Protein AF-A0A6C0DGS9-F1 (afdb_monomer)

Mean predicted aligned error: 14.31 Å

Nearest PDB structures (foldseek):
  4ow2-assembly1_A  TM=9.549E-01  e=4.678E-05  Yersinia enterocolitica subsp. enterocolitica WA-314
  7ya8-assembly1_A  TM=9.683E-01  e=7.190E-05  Shigella flexneri 5a str. M90T
  8gtk-assembly1_B  TM=9.398E-01  e=1.370E-04  Shigella flexneri
  4nkg-assembly2_C  TM=8.138E-01  e=3.389E-05  Salmonella enterica subsp. enterica serovar Typhimurium str. 14028S
  4nkh-assembly2_B  TM=8.147E-01  e=5.799E-05  Salmonella enterica subsp. enterica serovar Typhimurium str. 14028S

Solvent-accessible surface area (backbone atoms only — not comparable to full-atom values): 11314 Å² total; per-residue (Å²): 110,81,45,41,36,70,59,46,52,62,53,55,77,74,53,63,47,79,38,40,67,49,80,56,51,48,30,54,28,49,52,65,63,73,56,47,28,77,55,25,56,52,24,26,34,42,33,49,20,41,27,50,23,47,53,65,47,65,62,25,68,48,24,29,36,42,33,42,22,47,12,59,52,18,45,54,66,54,77,64,36,67,52,25,30,34,40,34,40,30,34,17,47,24,48,46,66,55,74,60,31,67,52,25,32,37,38,34,47,21,46,22,46,23,46,48,68,55,75,78,39,92,47,47,40,35,52,34,57,46,66,43,55,48,43,96,86,47,58,80,50,72,63,55,58,55,48,49,50,53,50,49,53,49,45,66,65,43,52,76,60,46,61,56,61,80,76,42,74,92,79,72,74,54,70,70,60,54,50,52,51,52,49,54,54,50,51,53,54,52,49,54,56,50,52,56,56,52,55,64,56,59,64,76,76,65,80,85,87,71,82,50,81,104

InterPro domains:
  IPR025875 Leucine rich repeat 4 [PF12799] (18-60)
  IPR032675 Leucine-rich repeat domain superfamily [G3DSA:3.80.10.10] (1-160)
  IPR051071 Leucine-rich repeat-containing bacterial E3 ubiquitin ligases [PTHR47114] (3-135)

Foldseek 3Di:
DADEQVNVVVVLVPDQLCDAEDAPEQYAYAAHDLCPQVSNLNHAYYAQDNYQYLAYHDDRLNHAEDAHDPNCNHAEYDDDRLNHQYDHHHNNQYQAYDADRLNHAEDEQDLYAHQAHHDDHPNHFWYHHHNYNHDPVHPPDVCNVVVVVVCVVCCVVVVVVVVCVLPDVPPPDDPVVSVVVVVVVVVVVVVVVVVVVVVVVVVVPDDDDDTDGD

pLDDT: mean 73.29, std 24.77, range [30.62, 98.5]

Structure (mmCIF, N/CA/C/O backbone):
data_AF-A0A6C0DGS9-F1
#
_entry.id   AF-A0A6C0DGS9-F1
#
loop_
_atom_site.group_PDB
_atom_site.id
_atom_site.type_symbol
_atom_site.label_atom_id
_atom_site.label_alt_id
_atom_site.label_comp_id
_atom_site.label_asym_id
_atom_site.label_entity_id
_atom_site.label_seq_id
_atom_site.pdbx_PDB_ins_code
_atom_site.Cartn_x
_atom_site.Cartn_y
_atom_site.Cartn_z
_atom_site.occupancy
_atom_site.B_iso_or_equiv
_atom_site.auth_seq_id
_atom_site.auth_comp_id
_atom_site.auth_asym_id
_atom_site.auth_atom_id
_atom_site.pdbx_PDB_model_num
ATOM 1 N N . MET A 1 1 ? -12.815 -12.011 -12.136 1.00 59.91 1 MET A N 1
ATOM 2 C CA . MET A 1 1 ? -13.409 -11.545 -13.414 1.00 59.91 1 MET A CA 1
ATOM 3 C C . MET A 1 1 ? -12.253 -11.077 -14.287 1.00 59.91 1 MET A C 1
ATOM 5 O O . MET A 1 1 ? -11.123 -11.365 -13.929 1.00 59.91 1 MET A O 1
ATOM 9 N N . ASN A 1 2 ? -12.480 -10.469 -15.447 1.00 86.44 2 ASN A N 1
ATOM 10 C CA . ASN A 1 2 ? -11.386 -9.991 -16.293 1.00 86.44 2 ASN A CA 1
ATOM 11 C C . ASN A 1 2 ? -11.588 -8.514 -16.653 1.00 86.44 2 ASN A C 1
ATOM 13 O O . ASN A 1 2 ? -11.540 -8.148 -17.824 1.00 86.44 2 ASN A O 1
ATOM 17 N N . LEU A 1 3 ? -11.880 -7.711 -15.628 1.00 92.12 3 LEU A N 1
ATOM 18 C CA . LEU A 1 3 ? -12.253 -6.307 -15.762 1.00 92.12 3 LEU A CA 1
ATOM 19 C C . LEU A 1 3 ? -11.071 -5.460 -16.240 1.00 92.12 3 LEU A C 1
ATOM 21 O O . LEU A 1 3 ? -9.935 -5.627 -15.787 1.00 92.12 3 LEU A O 1
ATOM 25 N N . THR A 1 4 ? -11.357 -4.541 -17.149 1.00 96.88 4 THR A N 1
ATOM 26 C CA . THR A 1 4 ? -10.489 -3.432 -17.549 1.00 96.88 4 THR A CA 1
ATOM 27 C C . THR A 1 4 ? -10.765 -2.195 -16.690 1.00 96.88 4 THR A C 1
ATOM 29 O O . THR A 1 4 ? -11.760 -2.135 -15.967 1.00 96.88 4 THR A O 1
ATOM 32 N N . SER A 1 5 ? -9.889 -1.189 -16.757 1.00 96.75 5 SER A N 1
ATOM 33 C CA . SER A 1 5 ? -10.068 0.069 -16.017 1.00 96.75 5 SER A CA 1
ATOM 34 C C . SER A 1 5 ? -11.330 0.836 -16.440 1.00 96.75 5 SER A C 1
ATOM 36 O O . SER A 1 5 ? -12.024 1.369 -15.582 1.00 96.75 5 SER A O 1
ATOM 38 N N . ASP A 1 6 ? -11.666 0.858 -17.735 1.00 96.62 6 ASP A N 1
ATOM 39 C CA . ASP A 1 6 ? -12.862 1.555 -18.242 1.00 96.62 6 ASP A CA 1
ATOM 40 C C . ASP A 1 6 ? -14.162 0.896 -17.764 1.00 96.62 6 ASP A C 1
ATOM 42 O O . ASP A 1 6 ? -15.117 1.570 -17.365 1.00 96.62 6 ASP A O 1
ATOM 46 N N . GLU A 1 7 ? -14.182 -0.439 -17.747 1.00 96.62 7 GLU A N 1
ATOM 47 C CA . GLU A 1 7 ? -15.290 -1.211 -17.182 1.00 96.62 7 GLU A CA 1
ATOM 48 C C . GLU A 1 7 ? -15.405 -0.971 -15.674 1.00 96.62 7 GLU A C 1
ATOM 50 O O . GLU A 1 7 ? -16.513 -0.784 -15.176 1.00 96.62 7 GLU A O 1
ATOM 55 N N . LEU A 1 8 ? -14.277 -0.912 -14.950 1.00 94.94 8 LEU A N 1
ATOM 56 C CA . LEU A 1 8 ? -14.276 -0.561 -13.532 1.00 94.94 8 LEU A CA 1
ATOM 57 C C . LEU A 1 8 ? -14.869 0.834 -13.306 1.00 94.94 8 LEU A C 1
ATOM 59 O O . LEU A 1 8 ? -15.774 0.953 -12.491 1.00 94.94 8 LEU A O 1
ATOM 63 N N . CYS A 1 9 ? -14.409 1.868 -14.017 1.00 95.12 9 CYS A N 1
ATOM 64 C CA . CYS A 1 9 ? -14.953 3.224 -13.879 1.00 95.12 9 CYS A CA 1
ATOM 65 C C . CYS A 1 9 ? -16.469 3.240 -14.086 1.00 95.12 9 CYS A C 1
ATOM 67 O O . CYS A 1 9 ? -17.196 3.772 -13.253 1.00 95.12 9 CYS A O 1
ATOM 69 N N . THR A 1 10 ? -16.939 2.559 -15.135 1.00 95.56 10 THR A N 1
ATOM 70 C CA . THR A 1 10 ? -18.373 2.434 -15.415 1.00 95.56 10 THR A CA 1
ATOM 71 C C . THR A 1 10 ? -19.116 1.781 -14.253 1.00 95.56 10 THR A C 1
ATOM 73 O O . THR A 1 10 ? -20.202 2.223 -13.911 1.00 95.56 10 THR A O 1
ATOM 76 N N . ILE A 1 11 ? -18.555 0.742 -13.627 1.00 94.19 11 ILE A N 1
ATOM 77 C CA . ILE A 1 11 ? -19.163 0.080 -12.462 1.00 94.19 11 ILE A CA 1
ATOM 78 C C . ILE A 1 11 ? -19.176 1.010 -11.241 1.00 94.19 11 ILE A C 1
ATOM 80 O O . ILE A 1 11 ? -20.183 1.069 -10.535 1.00 94.19 11 ILE A O 1
ATOM 84 N N . LEU A 1 12 ? -18.078 1.727 -10.989 1.00 93.12 12 LEU A N 1
ATOM 85 C CA . LEU A 1 12 ? -17.935 2.612 -9.833 1.00 93.12 12 LEU A CA 1
ATOM 86 C C . LEU A 1 12 ? -18.945 3.768 -9.853 1.00 93.12 12 LEU A C 1
ATOM 88 O O . LEU A 1 12 ? -19.398 4.162 -8.783 1.00 93.12 12 LEU A O 1
ATOM 92 N N . ASP A 1 13 ? -19.361 4.244 -11.029 1.00 94.94 13 ASP A N 1
ATOM 93 C CA . ASP A 1 13 ? -20.384 5.294 -11.170 1.00 94.94 13 ASP A CA 1
ATOM 94 C C . ASP A 1 13 ? -21.769 4.888 -10.623 1.00 94.94 13 ASP A C 1
ATOM 96 O O . ASP A 1 13 ? -22.600 5.749 -10.335 1.00 94.94 13 ASP A O 1
ATOM 100 N N . TYR A 1 14 ? -22.025 3.585 -10.454 1.00 95.06 14 TYR A N 1
ATOM 101 C CA . TYR A 1 14 ? -23.276 3.058 -9.892 1.00 95.06 14 TYR A CA 1
ATOM 102 C C . TYR A 1 14 ? -23.129 2.543 -8.454 1.00 95.06 14 TYR A C 1
ATOM 104 O O . TYR A 1 14 ? -24.108 2.067 -7.874 1.00 95.06 14 TYR A O 1
ATOM 112 N N . MET A 1 15 ? -21.928 2.608 -7.873 1.00 92.88 15 MET A N 1
ATOM 113 C CA . MET A 1 15 ? -21.694 2.193 -6.490 1.00 92.88 15 MET A CA 1
ATOM 114 C C . MET A 1 15 ? -22.075 3.319 -5.520 1.00 92.88 15 MET A C 1
ATOM 116 O O . MET A 1 15 ? -21.853 4.492 -5.820 1.00 92.88 15 MET A O 1
ATOM 120 N N . PRO A 1 16 ? -22.634 2.997 -4.341 1.00 95.44 16 PRO A N 1
ATOM 121 C CA . PRO A 1 16 ? -22.940 4.010 -3.340 1.00 95.44 16 PRO A CA 1
ATOM 122 C C . PRO A 1 16 ? -21.654 4.616 -2.764 1.00 95.44 16 PRO A C 1
ATOM 124 O O . PRO A 1 16 ? -20.662 3.915 -2.562 1.00 95.44 16 PRO A O 1
ATOM 127 N N . ASP A 1 17 ? -21.693 5.899 -2.408 1.00 94.12 17 ASP A N 1
ATOM 128 C CA . ASP A 1 17 ? -20.588 6.590 -1.724 1.00 94.12 17 ASP A CA 1
ATOM 129 C C . ASP A 1 17 ? -20.291 6.009 -0.325 1.00 94.12 17 ASP A C 1
ATOM 131 O O . ASP A 1 17 ? -19.188 6.162 0.203 1.00 94.12 17 ASP A O 1
ATOM 135 N N . THR A 1 18 ? -21.246 5.268 0.247 1.00 95.12 18 THR A N 1
ATOM 136 C CA . THR A 1 18 ? -21.118 4.505 1.497 1.00 95.12 18 THR A CA 1
ATOM 137 C C . THR A 1 18 ? -20.337 3.194 1.353 1.00 95.12 18 THR A C 1
ATOM 139 O O . THR A 1 18 ? -20.345 2.388 2.285 1.00 95.12 18 THR A O 1
ATOM 142 N N . LEU A 1 19 ? -19.726 2.913 0.197 1.00 91.62 19 LEU A N 1
ATOM 143 C CA . LEU A 1 19 ? -18.945 1.695 -0.022 1.00 91.62 19 LEU A CA 1
ATOM 144 C C . LEU A 1 19 ? -17.780 1.605 0.980 1.00 91.62 19 LEU A C 1
ATOM 146 O O . LEU A 1 19 ? -16.951 2.508 1.070 1.00 91.62 19 LEU A O 1
ATOM 150 N N . VAL A 1 20 ? -17.716 0.492 1.714 1.00 91.81 20 VAL A N 1
ATOM 151 C CA . VAL A 1 20 ? -16.691 0.239 2.745 1.00 91.81 20 VAL A CA 1
ATOM 152 C C . VAL A 1 20 ? -15.568 -0.657 2.226 1.00 91.81 20 VAL A C 1
ATOM 154 O O . VAL A 1 20 ? -14.419 -0.514 2.640 1.00 91.81 20 VAL A O 1
ATOM 157 N N . GLU A 1 21 ? -15.873 -1.550 1.290 1.00 95.44 21 GLU A N 1
ATOM 158 C CA . GLU A 1 21 ? -14.915 -2.489 0.716 1.00 95.44 21 GLU A CA 1
ATOM 159 C C . GLU A 1 21 ? -15.010 -2.485 -0.808 1.00 95.44 21 GLU A C 1
ATOM 161 O O . GLU A 1 21 ? -16.093 -2.625 -1.377 1.00 95.44 21 GLU A O 1
ATOM 166 N N . LEU A 1 22 ? -13.857 -2.355 -1.462 1.00 92.19 22 LEU A N 1
ATOM 167 C CA . LEU A 1 22 ? -13.704 -2.489 -2.902 1.00 92.19 22 LEU A CA 1
ATOM 168 C C . LEU A 1 22 ? -12.686 -3.592 -3.179 1.00 92.19 22 LEU A C 1
ATOM 170 O O . LEU A 1 22 ? -11.483 -3.406 -2.991 1.00 92.19 22 LEU A O 1
ATOM 174 N N . ASN A 1 23 ? -13.182 -4.734 -3.651 1.00 93.00 23 ASN A N 1
ATOM 175 C CA . ASN A 1 23 ? -12.357 -5.854 -4.079 1.00 93.00 23 ASN A CA 1
ATOM 176 C C . ASN A 1 23 ? -12.391 -5.985 -5.604 1.00 93.00 23 ASN A C 1
ATOM 178 O O . ASN A 1 23 ? -13.412 -6.313 -6.210 1.00 93.00 23 ASN A O 1
ATOM 182 N N . ILE A 1 24 ? -11.244 -5.726 -6.212 1.00 93.44 24 ILE A N 1
ATOM 183 C CA . ILE A 1 24 ? -10.987 -5.781 -7.652 1.00 93.44 24 ILE A CA 1
ATOM 184 C C . ILE A 1 24 ? -9.755 -6.650 -7.944 1.00 93.44 24 ILE A C 1
ATOM 186 O O . ILE A 1 24 ? -9.105 -6.501 -8.985 1.00 93.44 24 ILE A O 1
ATOM 190 N N . PHE A 1 25 ? -9.454 -7.578 -7.035 1.00 90.62 25 PHE A N 1
ATOM 191 C CA . PHE A 1 25 ? -8.366 -8.540 -7.134 1.00 90.62 25 PHE A CA 1
ATOM 192 C C . PHE A 1 25 ? -8.412 -9.344 -8.442 1.00 90.62 25 PHE A C 1
ATOM 194 O O . PHE A 1 25 ? -9.483 -9.760 -8.899 1.00 90.62 25 PHE A O 1
ATOM 201 N N . ASN A 1 26 ? -7.231 -9.603 -9.010 1.00 90.62 26 ASN A N 1
ATOM 202 C CA . ASN A 1 26 ? -7.028 -10.491 -10.155 1.00 90.62 26 ASN A CA 1
ATOM 203 C C . ASN A 1 26 ? -7.879 -10.104 -11.378 1.00 90.62 26 ASN A C 1
ATOM 205 O O . ASN A 1 26 ? -8.731 -10.864 -11.851 1.00 90.62 26 ASN A O 1
ATOM 209 N N . ASN A 1 27 ? -7.655 -8.885 -11.872 1.00 93.25 27 ASN A N 1
ATOM 210 C CA . ASN A 1 27 ? -8.253 -8.351 -13.095 1.00 93.25 27 ASN A CA 1
ATOM 211 C C . ASN A 1 27 ? -7.150 -7.809 -14.035 1.00 93.25 27 ASN A C 1
ATOM 213 O O . ASN A 1 27 ? -5.981 -8.187 -13.951 1.00 93.25 27 ASN A O 1
ATOM 217 N N . ARG A 1 28 ? -7.507 -6.964 -15.010 1.00 95.81 28 ARG A N 1
ATOM 218 C CA . ARG A 1 28 ? -6.570 -6.333 -15.960 1.00 95.81 28 ARG A CA 1
ATOM 219 C C . ARG A 1 28 ? -6.530 -4.817 -15.795 1.00 95.81 28 ARG A C 1
ATOM 221 O O . ARG A 1 28 ? -6.308 -4.102 -16.772 1.00 95.81 28 ARG A O 1
ATOM 228 N N . ILE A 1 29 ? -6.765 -4.334 -14.582 1.00 97.56 29 ILE A N 1
ATOM 229 C CA . ILE A 1 29 ? -6.879 -2.907 -14.297 1.00 97.56 29 ILE A CA 1
ATOM 230 C C . ILE A 1 29 ? -5.491 -2.276 -14.389 1.00 97.56 29 ILE A C 1
ATOM 232 O O . ILE A 1 29 ? -4.528 -2.768 -13.806 1.00 97.56 29 ILE A O 1
ATOM 236 N N . THR A 1 30 ? -5.392 -1.205 -15.163 1.00 97.88 30 THR A N 1
ATOM 237 C CA . THR A 1 30 ? -4.162 -0.436 -15.394 1.00 97.88 30 THR A CA 1
ATOM 238 C C . THR A 1 30 ? -4.135 0.877 -14.619 1.00 97.88 30 THR A C 1
ATOM 240 O O . THR A 1 30 ? -3.054 1.395 -14.359 1.00 97.88 30 THR A O 1
ATOM 243 N N . TYR A 1 31 ? -5.297 1.389 -14.201 1.00 98.44 31 TYR A N 1
ATOM 244 C CA . TYR A 1 31 ? -5.420 2.543 -13.312 1.00 98.44 31 TYR A CA 1
ATOM 245 C C . TYR A 1 31 ? -6.692 2.453 -12.465 1.00 98.44 31 TYR A C 1
ATOM 247 O O . TYR A 1 31 ? -7.697 1.881 -12.886 1.00 98.44 31 TYR A O 1
ATOM 255 N N . LEU A 1 32 ? -6.654 3.068 -11.285 1.00 98.06 32 LEU A N 1
ATOM 256 C CA . LEU A 1 32 ? -7.847 3.426 -10.518 1.00 98.06 32 LEU A CA 1
ATOM 257 C C . LEU A 1 32 ? -8.176 4.901 -10.787 1.00 98.06 32 LEU A C 1
ATOM 259 O O . LEU A 1 32 ? -7.256 5.681 -11.047 1.00 98.06 32 LEU A O 1
ATOM 263 N N . PRO A 1 33 ? -9.451 5.318 -10.731 1.00 96.94 33 PRO A N 1
ATOM 264 C CA . PRO A 1 33 ? -9.801 6.719 -10.933 1.00 96.94 33 PRO A CA 1
ATOM 265 C C . PRO A 1 33 ? -9.122 7.607 -9.881 1.00 96.94 33 PRO A C 1
ATOM 267 O O . PRO A 1 33 ? -9.159 7.314 -8.688 1.00 96.94 33 PRO A O 1
ATOM 270 N N . LEU A 1 34 ? -8.542 8.737 -10.300 1.00 96.06 34 LEU A N 1
ATOM 271 C CA . LEU A 1 34 ? -7.902 9.688 -9.375 1.00 96.06 34 LEU A CA 1
ATOM 272 C C . LEU A 1 34 ? -8.888 10.265 -8.343 1.00 96.06 34 LEU A C 1
ATOM 274 O O . LEU A 1 34 ? -8.487 10.674 -7.256 1.00 96.06 34 LEU A O 1
ATOM 278 N N . SER A 1 35 ? -10.182 10.255 -8.667 1.00 95.94 35 SER A N 1
ATOM 279 C CA . SER A 1 35 ? -11.290 10.655 -7.798 1.00 95.94 35 SER A CA 1
ATOM 280 C C . SER A 1 35 ? -11.723 9.581 -6.792 1.00 95.94 35 SER A C 1
ATOM 282 O O . SER A 1 35 ? -12.676 9.826 -6.054 1.00 95.94 35 SER A O 1
ATOM 284 N N . LEU A 1 36 ? -11.056 8.419 -6.712 1.00 95.75 36 LEU A N 1
ATOM 285 C CA . LEU A 1 36 ? -11.450 7.312 -5.826 1.00 95.75 36 LEU A CA 1
ATOM 286 C C . LEU A 1 36 ? -11.654 7.770 -4.371 1.00 95.75 36 LEU A C 1
ATOM 288 O O . LEU A 1 36 ? -12.671 7.447 -3.763 1.00 95.75 36 LEU A O 1
ATOM 292 N N . CYS A 1 37 ? -10.733 8.588 -3.843 1.00 94.56 37 CYS A N 1
ATOM 293 C CA . CYS A 1 37 ? -10.813 9.128 -2.480 1.00 94.56 37 CYS A CA 1
ATOM 294 C C . CYS A 1 37 ? -12.056 9.996 -2.23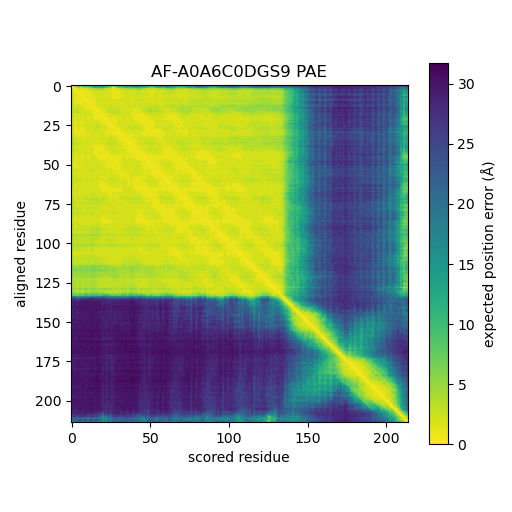7 1.00 94.56 37 CYS A C 1
ATOM 296 O O . CYS A 1 37 ? -12.590 9.995 -1.130 1.00 94.56 37 CYS A O 1
ATOM 298 N N . SER A 1 38 ? -12.504 10.761 -3.236 1.00 96.12 38 SER A N 1
ATOM 299 C CA . SER A 1 38 ? -13.707 11.593 -3.116 1.00 96.12 38 SER A CA 1
ATOM 300 C C . SER A 1 38 ? -14.993 10.829 -3.425 1.00 96.12 38 SER A C 1
ATOM 302 O O . SER A 1 38 ? -16.036 11.192 -2.898 1.00 96.12 38 SER A O 1
ATOM 304 N N . MET A 1 39 ? -14.925 9.790 -4.266 1.00 96.25 39 MET A N 1
ATOM 305 C CA . MET A 1 39 ? -16.071 8.939 -4.609 1.00 96.25 39 MET A CA 1
ATOM 306 C C . MET A 1 39 ? -16.477 8.028 -3.449 1.00 96.25 39 MET A C 1
ATOM 308 O O . MET A 1 39 ? -17.664 7.847 -3.207 1.00 96.25 39 MET A O 1
ATOM 312 N N . PHE A 1 40 ? -15.500 7.488 -2.714 1.00 97.06 40 PHE A N 1
ATOM 313 C CA . PHE A 1 40 ? -15.736 6.555 -1.609 1.00 97.06 40 PHE A CA 1
ATOM 314 C C . PHE A 1 40 ? -15.014 7.029 -0.337 1.00 97.06 40 PHE A C 1
ATOM 316 O O . PHE A 1 40 ? -14.013 6.436 0.077 1.00 97.06 40 PHE A O 1
ATOM 323 N N . PRO A 1 41 ? -15.492 8.112 0.309 1.00 95.75 41 PRO A N 1
ATOM 324 C CA . PRO A 1 41 ? -14.843 8.683 1.492 1.00 95.75 41 PRO A CA 1
ATOM 325 C C . PRO A 1 41 ? -14.880 7.756 2.721 1.00 95.75 41 PRO A C 1
ATOM 327 O O . PRO A 1 41 ? -14.132 7.972 3.678 1.00 95.75 41 PRO A O 1
ATOM 330 N N . PHE A 1 42 ? -15.724 6.720 2.705 1.00 95.44 42 PHE A N 1
ATOM 331 C CA . PHE A 1 42 ? -15.881 5.736 3.784 1.00 95.44 42 PHE A CA 1
ATOM 332 C C . PHE A 1 42 ? -15.188 4.393 3.511 1.00 95.44 42 PHE A C 1
ATOM 334 O O . PHE A 1 42 ? -15.360 3.459 4.296 1.00 95.44 42 PHE A O 1
ATOM 341 N N . LEU A 1 43 ? -14.414 4.288 2.427 1.00 95.12 43 LEU A N 1
ATOM 342 C CA . LEU A 1 43 ? -13.737 3.052 2.050 1.00 95.12 43 LEU A CA 1
ATOM 343 C C . LEU A 1 43 ? -12.658 2.679 3.078 1.00 95.12 43 LEU A C 1
ATOM 345 O O . LEU A 1 43 ? -11.713 3.429 3.308 1.00 95.12 43 LEU A O 1
ATOM 349 N N . GLN A 1 44 ? -12.785 1.488 3.656 1.00 96.25 44 GLN A N 1
ATOM 350 C CA . GLN A 1 44 ? -11.874 0.938 4.662 1.00 96.25 44 GLN A CA 1
ATOM 351 C C . GLN A 1 44 ? -10.991 -0.176 4.104 1.00 96.25 44 GLN A C 1
ATOM 353 O O . GLN A 1 44 ? -9.877 -0.366 4.585 1.00 96.25 44 GLN A O 1
ATOM 358 N N . ILE A 1 45 ? -11.457 -0.908 3.092 1.00 97.31 45 ILE A N 1
ATOM 359 C CA . ILE A 1 45 ? -10.726 -2.033 2.509 1.00 97.31 45 ILE A CA 1
ATOM 360 C C . ILE A 1 45 ? -10.622 -1.830 1.002 1.00 97.31 45 ILE A C 1
ATOM 362 O O . ILE A 1 45 ? -11.633 -1.733 0.305 1.00 97.31 45 ILE A O 1
ATOM 366 N N . LEU A 1 46 ? -9.391 -1.798 0.499 1.00 97.12 46 LEU A N 1
ATOM 367 C CA . LEU A 1 46 ? -9.097 -1.782 -0.928 1.00 97.12 46 LEU A CA 1
ATOM 368 C C . LEU A 1 46 ? -8.200 -2.969 -1.267 1.00 97.12 46 LEU A C 1
ATOM 370 O O . LEU A 1 46 ? -7.021 -2.984 -0.911 1.00 97.12 46 LEU A O 1
ATOM 374 N N . ASP A 1 47 ? -8.758 -3.940 -1.988 1.00 95.56 47 ASP A N 1
ATOM 375 C CA . ASP A 1 47 ? -7.991 -5.026 -2.590 1.00 95.56 47 ASP A CA 1
ATOM 376 C C . ASP A 1 47 ? -7.916 -4.831 -4.102 1.00 95.56 47 ASP A C 1
ATOM 378 O O . ASP A 1 47 ? -8.880 -5.041 -4.839 1.00 95.56 47 ASP A O 1
ATOM 382 N N . CYS A 1 48 ? -6.746 -4.396 -4.554 1.00 96.44 48 CYS A N 1
ATOM 383 C CA . CYS A 1 48 ? -6.402 -4.197 -5.952 1.00 96.44 48 CYS A CA 1
ATOM 384 C C . CYS A 1 48 ? -5.233 -5.077 -6.406 1.00 96.44 48 CYS A C 1
ATOM 386 O O . CYS A 1 48 ? -4.619 -4.807 -7.444 1.00 96.44 48 CYS A O 1
ATOM 388 N N . GLY A 1 49 ? -4.945 -6.149 -5.660 1.00 90.44 49 GLY A N 1
ATOM 389 C CA . GLY A 1 49 ? -3.869 -7.081 -5.966 1.00 90.44 49 GLY A CA 1
ATOM 390 C C . GLY A 1 49 ? -4.040 -7.794 -7.313 1.00 90.44 49 GLY A C 1
ATOM 391 O O . GLY A 1 49 ? -5.137 -7.884 -7.866 1.00 90.44 49 GLY A O 1
ATOM 392 N N . GLN A 1 50 ? -2.936 -8.307 -7.855 1.00 91.81 50 GLN A N 1
ATOM 393 C CA . GLN A 1 50 ? -2.861 -9.025 -9.133 1.00 91.81 50 GLN A CA 1
ATOM 394 C C . GLN A 1 50 ? -3.531 -8.279 -10.297 1.00 91.81 50 GLN A C 1
ATOM 396 O O . GLN A 1 50 ? -4.343 -8.829 -11.038 1.00 91.81 50 GLN A O 1
ATOM 401 N N . ASN A 1 51 ? -3.182 -7.008 -10.466 1.00 94.19 51 ASN A N 1
ATOM 402 C CA . ASN A 1 51 ? -3.593 -6.199 -11.608 1.00 94.19 51 ASN A CA 1
ATOM 403 C C . ASN A 1 51 ? -2.361 -5.742 -12.410 1.00 94.19 51 ASN A C 1
ATOM 405 O O . ASN A 1 51 ? -1.284 -6.339 -12.344 1.00 94.19 51 ASN A O 1
ATOM 409 N N . LYS A 1 52 ? -2.529 -4.714 -13.242 1.00 97.38 52 LYS A N 1
ATOM 410 C CA . LYS A 1 52 ? -1.471 -4.096 -14.048 1.00 97.38 52 LYS A CA 1
ATOM 411 C C . LYS A 1 52 ? -1.320 -2.613 -13.711 1.00 97.38 52 LYS A C 1
ATOM 413 O O . LYS A 1 52 ? -0.988 -1.822 -14.593 1.00 97.38 52 LYS A O 1
ATOM 418 N N . LEU A 1 53 ? -1.607 -2.239 -12.464 1.00 98.19 53 LEU A N 1
ATOM 419 C CA . LEU A 1 53 ? -1.509 -0.861 -12.000 1.00 98.19 53 LEU A CA 1
ATOM 420 C C . LEU A 1 53 ? -0.058 -0.386 -12.091 1.00 98.19 53 LEU A C 1
ATOM 422 O O . LEU A 1 53 ? 0.877 -1.124 -11.770 1.00 98.19 53 LEU A O 1
ATOM 426 N N . THR A 1 54 ? 0.118 0.858 -12.526 1.00 97.62 54 THR A N 1
ATOM 427 C CA . THR A 1 54 ? 1.419 1.545 -12.530 1.00 97.62 54 THR A CA 1
ATOM 428 C C . THR A 1 54 ? 1.568 2.528 -11.374 1.00 97.62 54 THR A C 1
ATOM 430 O O . THR A 1 54 ? 2.676 2.929 -11.030 1.00 97.62 54 THR A O 1
ATOM 433 N N . GLU A 1 55 ? 0.452 2.908 -10.761 1.00 97.81 55 GLU A N 1
ATOM 434 C CA . GLU A 1 55 ? 0.376 3.809 -9.618 1.00 97.81 55 GLU A CA 1
ATOM 435 C C . GLU A 1 55 ? -0.941 3.589 -8.863 1.00 97.81 55 GLU A C 1
ATOM 437 O O . GLU A 1 55 ? -1.885 2.994 -9.392 1.00 97.81 55 GLU A O 1
ATOM 442 N N . LEU A 1 56 ? -0.995 4.076 -7.624 1.00 98.25 56 LEU A N 1
ATOM 443 C CA . LEU A 1 56 ? -2.226 4.177 -6.843 1.00 98.25 56 LEU A CA 1
ATOM 444 C C . LEU A 1 56 ? -2.636 5.654 -6.732 1.00 98.25 56 LEU A C 1
ATOM 446 O O . LEU A 1 56 ? -1.758 6.514 -6.613 1.00 98.25 56 LEU A O 1
ATOM 450 N N . PRO A 1 57 ? -3.945 5.962 -6.740 1.00 97.56 57 PRO A N 1
ATOM 451 C CA . PRO A 1 57 ? -4.440 7.311 -6.506 1.00 97.56 57 PRO A CA 1
ATOM 452 C C . PRO A 1 57 ? -4.236 7.707 -5.037 1.00 97.56 57 PRO A C 1
ATOM 454 O O . PRO A 1 57 ? -3.806 6.905 -4.206 1.00 97.56 57 PRO A O 1
ATOM 457 N N . ILE A 1 58 ? -4.603 8.944 -4.692 1.00 97.75 58 ILE A N 1
ATOM 458 C CA . ILE A 1 58 ? -4.706 9.354 -3.286 1.00 97.75 58 ILE A CA 1
ATOM 459 C C . ILE A 1 58 ? -5.666 8.398 -2.568 1.00 97.75 58 ILE A C 1
ATOM 461 O O . ILE A 1 58 ? -6.767 8.127 -3.056 1.00 97.75 58 ILE A O 1
ATOM 465 N N . LEU A 1 59 ? -5.235 7.884 -1.417 1.00 98.06 59 LEU A N 1
ATOM 466 C CA . LEU A 1 59 ? -6.000 6.919 -0.637 1.00 98.06 59 LEU A CA 1
ATOM 467 C C . LEU A 1 59 ? -7.037 7.631 0.252 1.00 98.06 59 LEU A C 1
ATOM 469 O O . LEU A 1 59 ? -6.736 8.689 0.816 1.00 98.06 59 LEU A O 1
ATOM 473 N N . PRO A 1 60 ? -8.242 7.056 0.429 1.00 96.69 60 PRO A N 1
ATOM 474 C CA . PRO A 1 60 ? -9.196 7.512 1.435 1.00 96.69 60 PRO A CA 1
ATOM 475 C C . PRO A 1 60 ? -8.561 7.554 2.830 1.00 96.69 60 PRO A C 1
ATOM 477 O O . PRO A 1 60 ? -7.899 6.610 3.253 1.00 96.69 60 PRO A O 1
ATOM 480 N N . LYS A 1 61 ? -8.805 8.628 3.591 1.00 97.00 61 LYS A N 1
ATOM 481 C CA . LYS A 1 61 ? -8.268 8.784 4.962 1.00 97.00 61 LYS A CA 1
ATOM 482 C C . LYS A 1 61 ? -8.816 7.754 5.961 1.00 97.00 61 LYS A C 1
ATOM 484 O O . LYS A 1 61 ? -8.319 7.652 7.079 1.00 97.00 61 LYS A O 1
ATOM 489 N N . THR A 1 62 ? -9.863 7.036 5.575 1.00 96.38 62 THR A N 1
ATOM 490 C CA . THR A 1 62 ? -10.546 5.988 6.338 1.00 96.38 62 THR A CA 1
ATOM 491 C C . THR A 1 62 ? -10.001 4.588 6.052 1.00 96.38 62 THR A C 1
ATOM 493 O O . THR A 1 62 ? -10.439 3.647 6.705 1.00 96.38 62 THR A O 1
ATOM 496 N N . LEU A 1 63 ? -9.057 4.442 5.112 1.00 96.94 63 LEU A N 1
ATOM 497 C CA . LEU A 1 63 ? -8.561 3.141 4.675 1.00 96.94 63 LEU A CA 1
ATOM 498 C C . LEU A 1 63 ? -7.772 2.432 5.785 1.00 96.94 63 LEU A C 1
ATOM 500 O O . LEU A 1 63 ? -6.779 2.952 6.282 1.00 96.94 63 LEU A O 1
ATOM 504 N N . ILE A 1 64 ? -8.201 1.218 6.120 1.00 96.56 64 ILE A N 1
ATOM 505 C CA . ILE A 1 64 ? -7.622 0.359 7.158 1.00 96.56 64 ILE A CA 1
ATOM 506 C C . ILE A 1 64 ? -6.763 -0.735 6.516 1.00 96.56 64 ILE A C 1
ATOM 508 O O . ILE A 1 64 ? -5.662 -1.006 6.992 1.00 96.56 64 ILE A O 1
ATOM 512 N N . HIS A 1 65 ? -7.232 -1.338 5.418 1.00 95.75 65 HIS A N 1
ATOM 513 C CA . HIS A 1 65 ? -6.521 -2.396 4.699 1.00 95.75 65 HIS A CA 1
ATOM 514 C C . HIS A 1 65 ? -6.258 -1.992 3.250 1.00 95.75 65 HIS A C 1
ATOM 516 O O . HIS A 1 65 ? -7.189 -1.703 2.492 1.00 95.75 65 HIS A O 1
ATOM 522 N N . LEU A 1 66 ? -4.990 -2.055 2.848 1.00 98.31 66 LEU A N 1
ATOM 523 C CA . LEU A 1 66 ? -4.569 -1.887 1.465 1.00 98.31 66 LEU A CA 1
ATOM 524 C C . LEU A 1 66 ? -3.830 -3.137 0.996 1.00 98.31 66 LEU A C 1
ATOM 526 O O . LEU A 1 66 ? -2.738 -3.431 1.478 1.00 98.31 66 LEU A O 1
ATOM 530 N N . ARG A 1 67 ? -4.397 -3.829 0.006 1.00 95.62 67 ARG A N 1
ATOM 531 C CA . ARG A 1 67 ? -3.722 -4.905 -0.725 1.00 95.62 67 ARG A CA 1
ATOM 532 C C . ARG A 1 67 ? -3.519 -4.479 -2.168 1.00 95.62 67 ARG A C 1
ATOM 534 O O . ARG A 1 67 ? -4.476 -4.295 -2.916 1.00 95.62 67 ARG A O 1
ATOM 541 N N . CYS A 1 68 ? -2.269 -4.284 -2.560 1.00 97.44 68 CYS A N 1
ATOM 542 C CA . CYS A 1 68 ? -1.879 -3.884 -3.913 1.00 97.44 68 CYS A CA 1
ATOM 543 C C . CYS A 1 68 ? -0.863 -4.841 -4.545 1.00 97.44 68 CYS A C 1
ATOM 545 O O . CYS A 1 68 ? -0.315 -4.537 -5.602 1.00 97.44 68 CYS A O 1
ATOM 547 N N . PHE A 1 69 ? -0.640 -5.999 -3.925 1.00 90.31 69 PHE A N 1
ATOM 548 C CA . PHE A 1 69 ? 0.374 -6.970 -4.310 1.00 90.31 69 PHE A CA 1
ATOM 549 C C . PHE A 1 69 ? 0.304 -7.428 -5.771 1.00 90.31 69 PHE A C 1
ATOM 551 O O . PHE A 1 69 ? -0.756 -7.461 -6.393 1.00 90.31 69 PHE A O 1
ATOM 558 N N . GLY A 1 70 ? 1.440 -7.816 -6.344 1.00 84.88 70 GLY A N 1
ATOM 559 C CA . GLY A 1 70 ? 1.535 -8.323 -7.713 1.00 84.88 70 GLY A CA 1
ATOM 560 C C . GLY A 1 70 ? 1.301 -7.273 -8.803 1.00 84.88 70 GLY A C 1
ATOM 561 O O . GLY A 1 70 ? 1.245 -7.629 -9.980 1.00 84.88 70 GLY A O 1
ATOM 562 N N . ASN A 1 71 ? 1.190 -5.989 -8.452 1.00 93.31 71 ASN A N 1
ATOM 563 C CA . ASN A 1 71 ? 1.169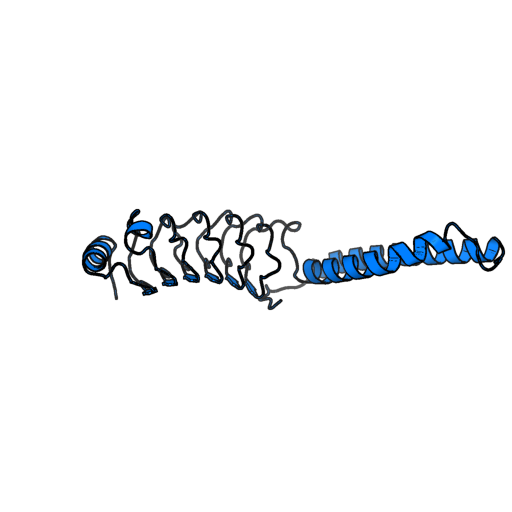 -4.891 -9.415 1.00 93.31 71 ASN A CA 1
ATOM 564 C C . ASN A 1 71 ? 2.599 -4.435 -9.721 1.00 93.31 71 ASN A C 1
ATOM 566 O O . ASN A 1 71 ? 3.074 -3.407 -9.246 1.00 93.31 71 ASN A O 1
ATOM 570 N N . VAL A 1 72 ? 3.290 -5.195 -10.572 1.00 93.75 72 VAL A N 1
ATOM 571 C CA . VAL A 1 72 ? 4.709 -4.975 -10.915 1.00 93.75 72 VAL A CA 1
ATOM 572 C C . VAL A 1 72 ? 5.008 -3.630 -11.596 1.00 93.75 72 VAL A C 1
ATOM 574 O O . VAL A 1 72 ? 6.176 -3.283 -11.774 1.00 93.75 72 VAL A O 1
ATOM 577 N N . GLY A 1 73 ? 3.982 -2.900 -12.041 1.00 95.50 73 GLY A N 1
ATOM 578 C CA . GLY A 1 73 ? 4.120 -1.566 -12.625 1.00 95.50 73 GLY A CA 1
ATOM 579 C C . GLY A 1 73 ? 4.217 -0.452 -11.585 1.00 95.50 73 GLY A C 1
ATOM 580 O O . GLY A 1 73 ? 4.727 0.620 -11.909 1.00 95.50 73 GLY A O 1
ATOM 581 N N . ILE A 1 74 ? 3.749 -0.692 -10.357 1.00 97.50 74 ILE A N 1
ATOM 582 C CA . ILE A 1 74 ? 3.914 0.244 -9.248 1.00 97.50 74 ILE A CA 1
ATOM 583 C C . ILE A 1 74 ? 5.417 0.373 -8.978 1.00 97.50 74 ILE A C 1
ATOM 585 O O . ILE A 1 74 ? 6.186 -0.566 -9.140 1.00 97.50 74 ILE A O 1
ATOM 589 N N . THR A 1 75 ? 5.879 1.579 -8.668 1.00 95.44 75 THR A N 1
ATOM 590 C CA . THR A 1 75 ? 7.286 1.818 -8.281 1.00 95.44 75 THR A CA 1
ATOM 591 C C . THR A 1 75 ? 7.403 2.667 -7.021 1.00 95.44 75 THR A C 1
ATOM 593 O O . THR A 1 75 ? 8.465 2.707 -6.394 1.00 95.44 75 THR A O 1
ATOM 596 N N . LYS A 1 76 ? 6.303 3.321 -6.631 1.00 97.25 76 LYS A N 1
ATOM 597 C CA . LYS A 1 76 ? 6.141 4.126 -5.422 1.00 97.25 76 LYS A CA 1
ATOM 598 C C . LYS A 1 76 ? 4.700 4.007 -4.932 1.00 97.25 76 LYS A C 1
ATOM 600 O O . LYS A 1 76 ? 3.786 3.924 -5.751 1.00 97.25 76 LYS A O 1
ATOM 605 N N . LEU A 1 77 ? 4.512 4.044 -3.617 1.00 98.31 77 LEU A N 1
ATOM 606 C CA . LEU A 1 77 ? 3.194 4.176 -2.999 1.00 98.31 77 LEU A CA 1
ATOM 607 C C . LEU A 1 77 ? 2.879 5.662 -2.727 1.00 98.31 77 LEU A C 1
ATOM 609 O O . LEU A 1 77 ? 3.813 6.443 -2.510 1.00 98.31 77 LEU A O 1
ATOM 613 N N . PRO A 1 78 ? 1.594 6.062 -2.736 1.00 97.69 78 PRO A N 1
ATOM 614 C CA . PRO A 1 78 ? 1.155 7.367 -2.246 1.00 97.69 78 PRO A CA 1
ATOM 615 C C . PRO A 1 78 ? 1.354 7.478 -0.723 1.00 97.69 78 PRO A C 1
ATOM 617 O O . PRO A 1 78 ? 1.762 6.522 -0.063 1.00 97.69 78 PRO A O 1
ATOM 620 N N . GLU A 1 79 ? 1.051 8.646 -0.153 1.00 97.88 79 GLU A N 1
ATOM 621 C CA . GLU A 1 79 ? 0.999 8.810 1.304 1.00 97.88 79 GLU A CA 1
ATOM 622 C C . GLU A 1 79 ? -0.010 7.829 1.920 1.00 97.88 79 GLU A C 1
ATOM 624 O O . GLU A 1 79 ? -1.137 7.689 1.433 1.00 97.88 79 GLU A O 1
ATOM 629 N N . LEU A 1 80 ? 0.414 7.135 2.979 1.00 98.50 80 LEU A N 1
ATOM 630 C CA . LEU A 1 80 ? -0.415 6.159 3.676 1.00 98.50 80 LEU A CA 1
ATOM 631 C C . LEU A 1 80 ? -1.300 6.877 4.704 1.00 98.50 80 LEU A C 1
ATOM 633 O O . LEU A 1 80 ? -0.799 7.716 5.456 1.00 98.50 80 LEU A O 1
ATOM 637 N N . PRO A 1 81 ? -2.604 6.562 4.778 1.00 97.94 81 PRO A N 1
ATOM 638 C CA . PRO A 1 81 ? -3.473 7.166 5.774 1.00 97.94 81 PRO A CA 1
ATOM 639 C C . PRO A 1 81 ? -3.089 6.696 7.183 1.00 97.94 81 PRO A C 1
ATOM 641 O O . PRO A 1 81 ? -2.698 5.550 7.388 1.00 97.94 81 PRO A O 1
ATOM 644 N N . SER A 1 82 ? -3.247 7.571 8.180 1.00 97.81 82 SER A N 1
ATOM 645 C CA . SER A 1 82 ? -2.894 7.278 9.581 1.00 97.81 82 SER A CA 1
ATOM 646 C C . SER A 1 82 ? -3.708 6.141 10.212 1.00 97.81 82 SER A C 1
ATOM 648 O O . SER A 1 82 ? -3.370 5.677 11.295 1.00 97.81 82 SER A O 1
ATOM 650 N N . THR A 1 83 ? -4.807 5.747 9.569 1.00 96.94 83 THR A N 1
ATOM 651 C CA . THR A 1 83 ? -5.727 4.669 9.959 1.00 96.94 83 THR A CA 1
ATOM 652 C C . THR A 1 83 ? -5.328 3.300 9.409 1.00 96.94 83 THR A C 1
ATOM 654 O O . THR A 1 83 ? -5.937 2.305 9.799 1.00 96.94 83 THR A O 1
ATOM 657 N N . LEU A 1 84 ? -4.329 3.233 8.521 1.00 97.94 84 LEU A N 1
ATOM 658 C CA . LEU A 1 84 ? -3.928 1.989 7.876 1.00 97.94 84 LEU A CA 1
ATOM 659 C C . LEU A 1 84 ? -3.310 1.030 8.901 1.00 97.94 84 LEU A C 1
ATOM 661 O O . LEU A 1 84 ? -2.306 1.355 9.532 1.00 97.94 84 LEU A O 1
ATOM 665 N N . ALA A 1 85 ? -3.903 -0.154 9.019 1.00 90.31 85 ALA A N 1
ATOM 666 C CA . ALA A 1 85 ? -3.458 -1.231 9.898 1.00 90.31 85 ALA A CA 1
ATOM 667 C C . ALA A 1 85 ? -2.763 -2.360 9.124 1.00 90.31 85 ALA A C 1
ATOM 669 O O . ALA A 1 85 ? -1.872 -3.004 9.666 1.00 90.31 85 ALA A O 1
ATOM 670 N N . VAL A 1 86 ? -3.133 -2.579 7.856 1.00 91.44 86 VAL A N 1
ATOM 671 C CA . VAL A 1 86 ? -2.571 -3.650 7.019 1.00 91.44 86 VAL A CA 1
ATOM 672 C C . VAL A 1 86 ? -2.139 -3.091 5.669 1.00 91.44 86 VAL A C 1
ATOM 674 O O . VAL A 1 86 ? -2.956 -2.522 4.935 1.00 91.44 86 VAL A O 1
ATOM 677 N N . LEU A 1 87 ? -0.867 -3.298 5.327 1.00 97.19 87 LEU A N 1
ATOM 678 C CA . LEU A 1 87 ? -0.299 -2.982 4.021 1.00 97.19 87 LEU A CA 1
ATOM 679 C C . LEU A 1 87 ? 0.324 -4.227 3.389 1.00 97.19 87 LEU A C 1
ATOM 681 O O . LEU A 1 87 ? 1.372 -4.695 3.823 1.00 97.19 87 LEU A O 1
ATOM 685 N N . ASP A 1 88 ? -0.282 -4.698 2.304 1.00 93.12 88 ASP A N 1
ATOM 686 C CA . ASP A 1 88 ? 0.296 -5.720 1.437 1.00 93.12 88 ASP A CA 1
ATOM 687 C C . ASP A 1 88 ? 0.673 -5.104 0.084 1.00 93.12 88 ASP A C 1
ATOM 689 O O . ASP A 1 88 ? -0.173 -4.727 -0.739 1.00 93.12 88 ASP A O 1
ATOM 693 N N . CYS A 1 89 ? 1.977 -4.975 -0.127 1.00 94.69 89 CYS A N 1
ATOM 694 C CA . CYS A 1 89 ? 2.603 -4.482 -1.345 1.00 94.69 89 CYS A CA 1
ATOM 695 C C . CYS A 1 89 ? 3.661 -5.461 -1.872 1.00 94.69 89 CYS A C 1
ATOM 697 O O . CYS A 1 89 ? 4.647 -5.053 -2.498 1.00 94.69 89 CYS A O 1
ATOM 699 N N . TRP A 1 90 ? 3.449 -6.756 -1.627 1.00 91.44 90 TRP A N 1
ATOM 700 C CA . TRP A 1 90 ? 4.291 -7.819 -2.155 1.00 91.44 90 TRP A CA 1
ATOM 701 C C . TRP A 1 90 ? 4.400 -7.733 -3.684 1.00 91.44 90 TRP A C 1
ATOM 703 O O . TRP A 1 90 ? 3.400 -7.578 -4.382 1.00 91.44 90 TRP A O 1
ATOM 713 N N . LEU A 1 91 ? 5.608 -7.859 -4.237 1.00 89.38 91 LEU A N 1
ATOM 714 C CA . LEU A 1 91 ? 5.838 -7.882 -5.690 1.00 89.38 91 LEU A CA 1
ATOM 715 C C . LE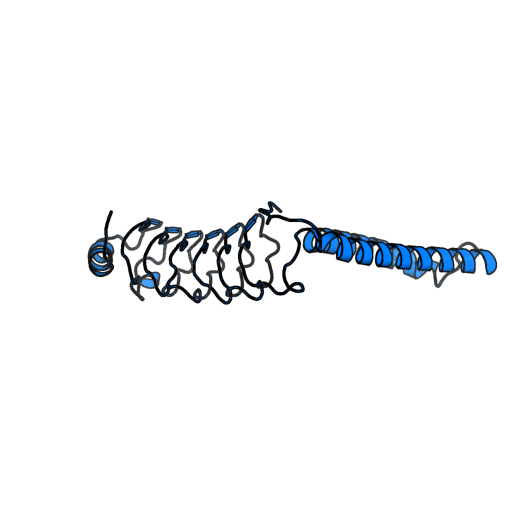U A 1 91 ? 5.310 -6.629 -6.437 1.00 89.38 91 LEU A C 1
ATOM 717 O O . LEU A 1 91 ? 4.663 -6.727 -7.483 1.00 89.38 91 LEU A O 1
ATOM 721 N N . CYS A 1 92 ? 5.625 -5.436 -5.924 1.00 88.56 92 CYS A N 1
ATOM 722 C CA . CYS A 1 92 ? 5.240 -4.137 -6.496 1.00 88.56 92 CYS A CA 1
ATOM 723 C C . CYS A 1 92 ? 6.435 -3.303 -6.989 1.00 88.56 92 CYS A C 1
ATOM 725 O O . CYS A 1 92 ? 6.324 -2.088 -7.035 1.00 88.56 92 CYS A O 1
ATOM 727 N N . ASN A 1 93 ? 7.589 -3.916 -7.309 1.00 93.62 93 ASN A N 1
ATOM 728 C CA . ASN A 1 93 ? 8.808 -3.252 -7.822 1.00 93.62 93 ASN A CA 1
ATOM 729 C C . ASN A 1 93 ? 9.253 -1.972 -7.066 1.00 93.62 93 ASN A C 1
ATOM 731 O O . ASN A 1 93 ? 9.999 -1.154 -7.616 1.00 93.62 93 ASN A O 1
ATOM 735 N N . LEU A 1 94 ? 8.836 -1.804 -5.809 1.00 94.88 94 LEU A N 1
ATOM 736 C CA . LEU A 1 94 ? 9.025 -0.585 -5.028 1.00 94.88 94 LEU A CA 1
ATOM 737 C C . LEU A 1 94 ? 10.505 -0.356 -4.747 1.00 94.88 94 LEU A C 1
ATOM 739 O O . LEU A 1 94 ? 11.196 -1.264 -4.298 1.00 94.88 94 LEU A O 1
ATOM 743 N N . THR A 1 95 ? 10.993 0.864 -4.964 1.00 92.19 95 THR A N 1
ATOM 744 C CA . THR A 1 95 ? 12.379 1.232 -4.611 1.00 92.19 95 THR A CA 1
ATOM 745 C C . THR A 1 95 ? 12.485 1.871 -3.230 1.00 92.19 95 THR A C 1
ATOM 747 O O . THR A 1 95 ? 13.566 1.923 -2.649 1.00 92.19 95 THR A O 1
ATOM 750 N N . VAL A 1 96 ? 11.369 2.392 -2.717 1.00 92.88 96 VAL A N 1
ATOM 751 C CA . VAL A 1 96 ? 11.252 3.033 -1.405 1.00 92.88 96 VAL A CA 1
ATOM 752 C C . VAL A 1 96 ? 9.815 2.892 -0.901 1.00 92.88 96 VAL A C 1
ATOM 754 O O . VAL A 1 96 ? 8.880 2.920 -1.705 1.00 92.88 96 VAL A O 1
ATOM 757 N N . LEU A 1 97 ? 9.643 2.768 0.415 1.00 94.69 97 LEU A N 1
ATOM 758 C CA . LEU A 1 97 ? 8.341 2.895 1.069 1.00 94.69 97 LEU A CA 1
ATOM 759 C C . LEU A 1 97 ? 8.160 4.324 1.611 1.00 94.69 97 LEU A C 1
ATOM 761 O O . LEU A 1 97 ? 9.135 4.921 2.079 1.00 94.69 97 LEU A O 1
ATOM 765 N N . PRO A 1 98 ? 6.939 4.885 1.571 1.00 96.62 98 PRO A N 1
ATOM 766 C CA . PRO A 1 98 ? 6.615 6.103 2.311 1.00 96.62 98 PRO A CA 1
ATOM 767 C C . PRO A 1 98 ? 6.745 5.870 3.831 1.00 96.62 98 PRO A C 1
ATOM 769 O O . PRO A 1 98 ? 6.861 4.721 4.269 1.00 96.62 98 PRO A O 1
ATOM 772 N N . PRO A 1 99 ? 6.714 6.934 4.657 1.00 95.56 99 PRO A N 1
ATOM 773 C CA . PRO A 1 99 ? 6.600 6.784 6.104 1.00 95.56 99 PRO A CA 1
ATOM 774 C C . PRO A 1 99 ? 5.421 5.877 6.474 1.00 95.56 99 PRO A C 1
ATOM 776 O O . PRO A 1 99 ? 4.316 6.048 5.954 1.00 95.56 99 PRO A O 1
ATOM 779 N N . LEU A 1 100 ? 5.671 4.909 7.354 1.00 94.44 100 LEU A N 1
ATOM 780 C CA . LEU A 1 100 ? 4.637 4.002 7.840 1.00 94.44 100 LEU A CA 1
ATOM 781 C C . LEU A 1 100 ? 3.799 4.712 8.913 1.00 94.44 100 LEU A C 1
ATOM 783 O O . LEU A 1 100 ? 4.362 5.446 9.729 1.00 94.44 100 LEU A O 1
ATOM 787 N N . PRO A 1 101 ? 2.472 4.517 8.936 1.00 96.69 101 PRO A N 1
ATOM 788 C CA . PRO A 1 101 ? 1.636 5.091 9.977 1.00 96.69 101 PRO A CA 1
ATOM 789 C C . PRO A 1 101 ? 1.910 4.422 11.330 1.00 96.69 101 PRO A C 1
ATOM 791 O O . PRO A 1 101 ? 2.131 3.218 11.408 1.00 96.69 101 PRO A O 1
ATOM 794 N N . GLU A 1 102 ? 1.840 5.200 12.414 1.00 91.25 102 GLU A N 1
ATOM 795 C CA . GLU A 1 102 ? 2.103 4.733 13.790 1.00 91.25 102 GLU A CA 1
ATOM 796 C C . GLU A 1 102 ? 1.153 3.623 14.272 1.00 91.25 102 GLU A C 1
ATOM 798 O O . GLU A 1 102 ? 1.414 3.015 15.304 1.00 91.25 102 GLU A O 1
ATOM 803 N N . GLY A 1 103 ? 0.047 3.366 13.565 1.00 86.12 103 GLY A N 1
ATOM 804 C CA . GLY A 1 103 ? -0.920 2.304 13.864 1.00 86.12 103 GLY A CA 1
ATOM 805 C C . GLY A 1 103 ? -0.824 1.067 12.964 1.00 86.12 103 GLY A C 1
ATOM 806 O O . GLY A 1 103 ? -1.726 0.236 13.023 1.00 86.12 103 GLY A O 1
ATOM 807 N N . LEU A 1 104 ? 0.201 0.960 12.109 1.00 89.12 104 LEU A N 1
ATOM 808 C CA . LEU A 1 104 ? 0.355 -0.178 11.201 1.00 89.12 104 LEU A CA 1
ATOM 809 C C . LEU A 1 104 ? 0.692 -1.453 11.985 1.00 89.12 104 LEU A C 1
ATOM 811 O O . LEU A 1 104 ? 1.692 -1.476 12.693 1.00 89.12 104 LEU A O 1
ATOM 815 N N . LEU A 1 105 ? -0.108 -2.505 11.811 1.00 81.38 105 LEU A N 1
ATOM 816 C CA . LEU A 1 105 ? 0.038 -3.796 12.494 1.00 81.38 105 LEU A CA 1
ATOM 817 C C . LEU A 1 105 ? 0.723 -4.837 11.604 1.00 81.38 105 LEU A C 1
ATOM 819 O O . LEU A 1 105 ? 1.567 -5.594 12.076 1.00 81.38 105 LEU A O 1
ATOM 823 N N . GLU A 1 106 ? 0.409 -4.841 10.306 1.00 85.12 106 GLU A N 1
ATOM 824 C CA . GLU A 1 106 ? 0.940 -5.817 9.352 1.00 85.12 106 GLU A CA 1
ATOM 825 C C . GLU A 1 106 ? 1.515 -5.137 8.103 1.00 85.12 106 GLU A C 1
ATOM 827 O O . GLU A 1 106 ? 0.863 -4.301 7.466 1.00 85.12 106 GLU A O 1
ATOM 832 N N . LEU A 1 107 ? 2.732 -5.536 7.725 1.00 89.00 107 LEU A N 1
ATOM 833 C CA . LEU A 1 107 ? 3.412 -5.094 6.511 1.00 89.00 107 LEU A CA 1
ATOM 834 C C . LEU A 1 107 ? 3.996 -6.281 5.739 1.00 89.00 107 LEU A C 1
ATOM 836 O O . LEU A 1 107 ? 4.964 -6.897 6.181 1.00 89.00 107 LEU A O 1
ATOM 840 N N . ASP A 1 108 ? 3.497 -6.520 4.529 1.00 85.88 108 ASP A N 1
ATOM 841 C CA . ASP A 1 108 ? 4.209 -7.309 3.522 1.00 85.88 108 ASP A CA 1
ATOM 842 C C . ASP A 1 108 ? 4.746 -6.383 2.427 1.00 85.88 108 ASP A C 1
ATOM 844 O O . ASP A 1 108 ? 4.003 -5.751 1.671 1.00 85.88 108 ASP A O 1
ATOM 848 N N . CYS A 1 109 ? 6.069 -6.279 2.356 1.00 88.38 109 CYS A N 1
ATOM 849 C CA . CYS A 1 109 ? 6.789 -5.578 1.302 1.00 88.38 109 CYS A CA 1
ATOM 850 C C . CYS A 1 109 ? 7.859 -6.455 0.644 1.00 88.38 109 CYS A C 1
ATOM 852 O O . CYS A 1 109 ? 8.809 -5.930 0.046 1.00 88.38 109 CYS A O 1
ATOM 854 N N . ALA A 1 110 ? 7.719 -7.779 0.711 1.00 79.81 110 ALA A N 1
ATOM 855 C CA . ALA A 1 110 ? 8.663 -8.684 0.078 1.00 79.81 110 ALA A CA 1
ATOM 856 C C . ALA A 1 110 ? 8.614 -8.629 -1.460 1.00 79.81 110 ALA A C 1
ATOM 858 O O . ALA A 1 110 ? 7.664 -8.144 -2.078 1.00 79.81 110 ALA A O 1
ATOM 859 N N . HIS A 1 111 ? 9.679 -9.121 -2.093 1.00 84.12 111 HIS A N 1
ATOM 860 C CA . HIS A 1 111 ? 9.864 -9.125 -3.549 1.00 84.12 111 HIS A CA 1
ATOM 861 C C . HIS A 1 111 ? 9.770 -7.733 -4.191 1.00 84.12 111 HIS A C 1
ATOM 863 O O . HIS A 1 111 ? 9.215 -7.555 -5.279 1.00 84.12 111 HIS A O 1
ATOM 869 N N . ASN A 1 112 ? 10.345 -6.737 -3.526 1.00 87.19 112 ASN A N 1
ATOM 870 C CA . ASN A 1 112 ? 10.487 -5.387 -4.052 1.00 87.19 112 ASN A CA 1
ATOM 871 C C . ASN A 1 112 ? 11.967 -5.073 -4.354 1.00 87.19 112 ASN A C 1
ATOM 873 O O . ASN A 1 112 ? 12.827 -5.949 -4.421 1.00 87.19 112 ASN A O 1
ATOM 877 N N . LYS A 1 113 ? 12.275 -3.807 -4.626 1.00 90.62 113 LYS A N 1
ATOM 878 C CA . LYS A 1 113 ? 13.629 -3.297 -4.893 1.00 90.62 113 LYS A CA 1
ATOM 879 C C . LYS A 1 113 ? 14.051 -2.291 -3.823 1.00 90.62 113 LYS A C 1
ATOM 881 O O . LYS A 1 113 ? 14.811 -1.365 -4.110 1.00 90.62 113 LYS A O 1
ATOM 886 N N . LEU A 1 114 ? 13.528 -2.441 -2.605 1.00 85.56 114 LEU A N 1
ATOM 887 C CA . LEU A 1 114 ? 13.815 -1.540 -1.498 1.00 85.56 114 LEU A CA 1
ATOM 888 C C . LEU A 1 114 ? 15.300 -1.631 -1.161 1.00 85.56 114 LEU A C 1
ATOM 890 O O . LEU A 1 114 ? 15.843 -2.725 -1.023 1.00 85.56 114 LEU A O 1
ATOM 894 N N . THR A 1 115 ? 15.952 -0.481 -1.027 1.00 84.06 115 THR A N 1
ATOM 895 C CA . THR A 1 115 ? 17.353 -0.382 -0.581 1.00 84.06 115 THR A CA 1
ATOM 896 C C . THR A 1 115 ? 17.470 -0.032 0.901 1.00 84.06 115 THR A C 1
ATOM 898 O O . THR A 1 115 ? 18.524 -0.222 1.513 1.00 84.06 115 THR A O 1
ATOM 901 N N . VAL A 1 116 ? 16.373 0.455 1.481 1.00 81.81 116 VAL A N 1
ATOM 902 C CA . VAL A 1 116 ? 16.227 0.842 2.880 1.00 81.81 116 VAL A CA 1
ATOM 903 C C . VAL A 1 116 ? 14.775 0.629 3.307 1.00 81.81 116 VAL A C 1
ATOM 905 O O . VAL A 1 116 ? 13.859 0.845 2.508 1.00 81.81 116 VAL A O 1
ATOM 908 N N . LEU A 1 117 ? 14.570 0.213 4.556 1.00 81.12 117 LEU A N 1
ATOM 909 C CA . LEU A 1 117 ? 13.253 0.236 5.185 1.00 81.12 117 LEU A CA 1
ATOM 910 C C . LEU A 1 117 ? 13.025 1.583 5.890 1.00 81.12 117 LEU A C 1
ATOM 912 O O . LEU A 1 117 ? 13.974 2.158 6.431 1.00 81.12 117 LEU A O 1
ATOM 916 N N . PRO A 1 118 ? 11.789 2.109 5.888 1.00 84.62 118 PRO A N 1
ATOM 917 C CA . PRO A 1 118 ? 11.434 3.271 6.692 1.00 84.62 118 PRO A CA 1
ATOM 918 C C . PRO A 1 118 ? 11.511 2.929 8.189 1.00 84.62 118 PRO A C 1
ATOM 920 O O . PRO A 1 118 ? 11.668 1.769 8.573 1.00 84.62 118 PRO A O 1
ATOM 923 N N . THR A 1 119 ? 11.369 3.939 9.049 1.00 83.06 119 THR A N 1
ATOM 924 C CA . THR A 1 119 ? 11.200 3.707 10.488 1.00 83.06 119 THR A CA 1
ATOM 925 C C . THR A 1 119 ? 10.006 2.784 10.722 1.00 83.06 119 THR A C 1
ATOM 927 O O . THR A 1 119 ? 8.899 3.074 10.271 1.00 83.06 119 THR A O 1
ATOM 930 N N . ILE A 1 120 ? 10.247 1.682 11.428 1.00 82.12 120 ILE A N 1
ATOM 931 C CA . ILE A 1 120 ? 9.214 0.715 11.786 1.00 82.12 120 ILE A CA 1
ATOM 932 C C . ILE A 1 120 ? 8.422 1.256 12.988 1.00 82.12 120 ILE A C 1
ATOM 934 O O . ILE A 1 120 ? 9.046 1.617 13.994 1.00 82.12 120 ILE A O 1
ATOM 938 N N . PRO A 1 121 ? 7.083 1.359 12.901 1.00 81.81 121 PRO A N 1
ATOM 939 C CA . PRO A 1 121 ? 6.264 1.824 14.011 1.00 81.81 121 PRO A CA 1
ATOM 940 C C . PRO A 1 121 ? 6.223 0.765 15.116 1.00 81.81 121 PRO A C 1
ATOM 942 O O . PRO A 1 121 ? 6.302 -0.432 14.855 1.00 81.81 121 PRO A O 1
ATOM 945 N N . LYS A 1 122 ? 6.075 1.201 16.370 1.00 80.62 122 LYS A N 1
ATOM 946 C CA . LYS A 1 122 ? 6.067 0.295 17.538 1.00 80.62 122 LYS A CA 1
ATOM 947 C C . LYS A 1 122 ? 4.868 -0.652 17.587 1.00 80.62 122 LYS A C 1
ATOM 949 O O . LYS A 1 122 ? 4.877 -1.595 18.364 1.00 80.62 122 LYS A O 1
ATOM 954 N N . SER A 1 123 ? 3.823 -0.330 16.836 1.00 78.19 123 SER A N 1
ATOM 955 C CA . SER A 1 123 ? 2.606 -1.123 16.710 1.00 78.19 123 SER A CA 1
ATOM 956 C C . SER A 1 123 ? 2.744 -2.277 15.721 1.00 78.19 123 SER A C 1
ATOM 958 O O . SER A 1 123 ? 1.842 -3.102 15.680 1.00 78.19 123 SER A O 1
ATOM 960 N N . LEU A 1 124 ? 3.827 -2.343 14.933 1.00 76.75 124 LEU A N 1
ATOM 961 C CA . LEU A 1 124 ? 3.976 -3.380 13.920 1.00 76.75 124 LEU A CA 1
ATOM 962 C C . LEU A 1 124 ? 4.200 -4.739 14.587 1.00 76.75 124 LEU A C 1
ATOM 964 O O . LEU A 1 124 ? 5.193 -4.934 15.285 1.00 76.75 124 LEU A O 1
ATOM 968 N N . GLU A 1 125 ? 3.281 -5.664 14.338 1.00 81.19 125 GLU A N 1
ATOM 969 C CA . GLU A 1 125 ? 3.283 -7.030 14.868 1.00 81.19 125 GLU A CA 1
ATOM 970 C C . GLU A 1 125 ? 3.839 -8.017 13.832 1.00 81.19 125 GLU A C 1
ATOM 972 O O . GLU A 1 125 ? 4.507 -8.992 14.168 1.00 81.19 125 GLU A O 1
ATOM 977 N N . ILE A 1 126 ? 3.589 -7.769 12.543 1.00 79.00 126 ILE A N 1
ATOM 978 C CA . ILE A 1 126 ? 3.996 -8.672 11.462 1.00 79.00 126 ILE A CA 1
ATOM 979 C C . ILE A 1 126 ? 4.710 -7.883 10.371 1.00 79.00 126 ILE A C 1
ATOM 981 O O . ILE A 1 126 ? 4.168 -6.924 9.816 1.00 79.00 126 ILE A O 1
ATOM 985 N N . ILE A 1 127 ? 5.917 -8.330 10.012 1.00 82.12 127 ILE A N 1
ATOM 986 C CA . ILE A 1 127 ? 6.663 -7.773 8.886 1.00 82.12 127 ILE A CA 1
ATOM 987 C C . ILE A 1 127 ? 7.285 -8.864 8.017 1.00 82.12 127 ILE A C 1
ATOM 989 O O . ILE A 1 127 ? 8.009 -9.738 8.486 1.00 82.12 127 ILE A O 1
ATOM 993 N N . THR A 1 128 ? 7.041 -8.772 6.713 1.00 79.12 128 THR A N 1
ATOM 994 C CA . THR A 1 128 ? 7.709 -9.578 5.689 1.00 79.12 128 THR A CA 1
ATOM 995 C C . THR A 1 128 ? 8.367 -8.633 4.688 1.00 79.12 128 THR A C 1
ATOM 997 O O . THR A 1 128 ? 7.710 -7.777 4.099 1.00 79.12 128 THR A O 1
ATOM 1000 N N . TYR A 1 129 ? 9.688 -8.731 4.528 1.00 80.88 129 TYR A N 1
ATOM 1001 C CA . TYR A 1 129 ? 10.475 -7.812 3.689 1.00 80.88 129 TYR A CA 1
ATOM 1002 C C . TYR A 1 129 ? 11.527 -8.528 2.829 1.00 80.88 129 TYR A C 1
ATOM 1004 O O . TYR A 1 129 ? 12.424 -7.892 2.267 1.00 80.88 129 TYR A O 1
ATOM 1012 N N . ASP A 1 130 ? 11.410 -9.847 2.696 1.00 76.25 130 ASP A N 1
ATOM 1013 C CA . ASP A 1 130 ? 12.326 -10.689 1.933 1.00 76.25 130 ASP A CA 1
ATOM 1014 C C . ASP A 1 130 ? 12.461 -10.269 0.469 1.00 76.25 130 ASP A C 1
ATOM 1016 O O . ASP A 1 130 ? 11.609 -9.589 -0.099 1.00 76.25 130 ASP A O 1
ATOM 1020 N N . TYR A 1 131 ? 13.533 -10.718 -0.184 1.00 76.31 131 TYR A N 1
ATOM 1021 C CA . TYR A 1 131 ? 13.752 -10.477 -1.615 1.00 76.31 131 TYR A CA 1
ATOM 1022 C C . TYR A 1 131 ? 13.709 -8.988 -1.997 1.00 76.31 131 TYR A C 1
ATOM 1024 O O . TYR A 1 131 ? 13.197 -8.619 -3.052 1.00 76.31 131 TYR A O 1
ATOM 1032 N N . ASN A 1 132 ? 14.279 -8.149 -1.132 1.00 78.62 132 ASN A N 1
ATOM 1033 C CA . ASN A 1 132 ? 14.612 -6.754 -1.398 1.00 78.62 132 ASN A CA 1
ATOM 1034 C C . ASN A 1 132 ? 16.126 -6.575 -1.611 1.00 78.62 132 ASN A C 1
ATOM 1036 O O . ASN A 1 132 ? 16.907 -7.517 -1.506 1.00 78.62 132 ASN A O 1
ATOM 1040 N N . SER A 1 133 ? 16.557 -5.353 -1.928 1.00 81.44 133 SER A N 1
ATOM 1041 C CA . SER A 1 133 ? 17.970 -4.981 -2.117 1.00 81.44 133 SER A CA 1
ATOM 1042 C C . SER A 1 133 ? 18.519 -4.191 -0.923 1.00 81.44 133 SER A C 1
ATOM 1044 O O . SER A 1 133 ? 19.288 -3.243 -1.101 1.00 81.44 133 SER A O 1
ATOM 1046 N N . LEU A 1 134 ? 18.088 -4.542 0.293 1.00 72.06 134 LEU A N 1
ATOM 1047 C CA . LEU A 1 134 ? 18.486 -3.848 1.516 1.00 72.06 134 LEU A CA 1
ATOM 1048 C C . LEU A 1 134 ? 19.999 -3.982 1.712 1.00 72.06 134 LEU A C 1
ATOM 1050 O O . LEU A 1 134 ? 20.550 -5.083 1.699 1.00 72.06 134 LEU A O 1
ATOM 1054 N N . GLY A 1 135 ? 20.685 -2.852 1.889 1.00 55.12 135 GLY A N 1
ATOM 1055 C CA . GLY A 1 135 ? 22.095 -2.879 2.266 1.00 55.12 135 GLY A CA 1
ATOM 1056 C C . GLY A 1 135 ? 22.266 -3.559 3.629 1.00 55.12 135 GLY A C 1
ATOM 1057 O O . GLY A 1 135 ? 21.445 -3.350 4.518 1.00 55.12 135 GLY A O 1
ATOM 1058 N N . PHE A 1 136 ? 23.355 -4.314 3.816 1.00 47.16 136 PHE A N 1
ATOM 1059 C CA . PHE A 1 136 ? 23.698 -5.081 5.033 1.00 47.16 136 PHE A CA 1
ATOM 1060 C C . PHE A 1 136 ? 23.643 -4.306 6.372 1.00 47.16 136 PHE A C 1
ATOM 1062 O O . PHE A 1 136 ? 23.771 -4.914 7.426 1.00 4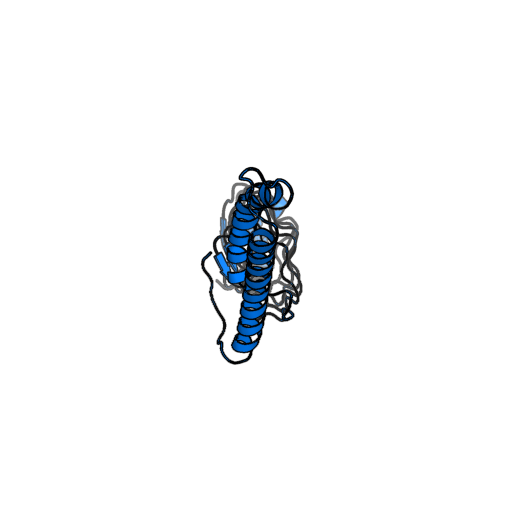7.16 136 PHE A O 1
ATOM 1069 N N . LEU A 1 137 ? 23.480 -2.979 6.347 1.00 41.38 137 LEU A N 1
ATOM 1070 C CA . LEU A 1 137 ? 23.412 -2.097 7.518 1.00 41.38 137 LEU A CA 1
ATOM 1071 C C . LEU A 1 137 ? 21.992 -1.595 7.844 1.00 41.38 137 LEU A C 1
ATOM 1073 O O . LEU A 1 137 ? 21.800 -1.013 8.903 1.00 41.38 137 LEU A O 1
ATOM 1077 N N . ASN A 1 138 ? 21.018 -1.802 6.948 1.00 40.97 138 ASN A N 1
ATOM 1078 C CA . ASN A 1 138 ? 19.657 -1.250 7.041 1.00 40.97 138 ASN A CA 1
ATOM 1079 C C . ASN A 1 138 ? 18.565 -2.327 6.921 1.00 40.97 138 ASN A C 1
ATOM 1081 O O . ASN A 1 138 ? 17.398 -2.000 6.712 1.00 40.97 138 ASN A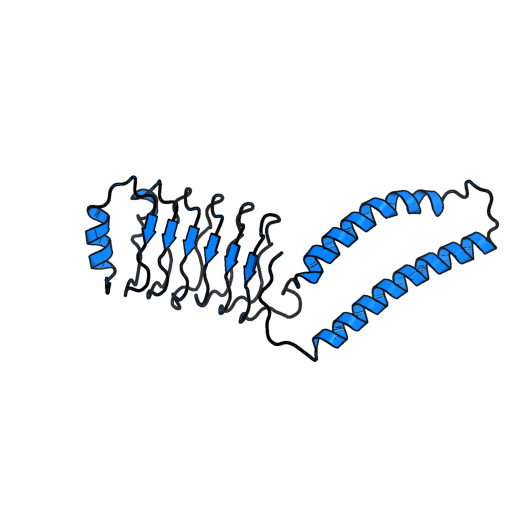 O 1
ATOM 1085 N N . SER A 1 139 ? 18.947 -3.601 7.013 1.00 40.62 139 SER A N 1
ATOM 1086 C CA . SER A 1 139 ? 18.015 -4.665 7.366 1.00 40.62 139 SER A CA 1
ATOM 1087 C C . SER A 1 139 ? 17.939 -4.647 8.887 1.00 40.62 139 SER A C 1
ATOM 1089 O O . SER A 1 139 ? 18.909 -5.074 9.511 1.00 40.62 139 SER A O 1
ATOM 1091 N N . PRO A 1 140 ? 16.876 -4.122 9.514 1.00 43.12 140 PRO A N 1
ATOM 1092 C CA . PRO A 1 140 ? 16.696 -4.371 10.924 1.00 43.12 140 PRO A CA 1
ATOM 1093 C C . PRO A 1 140 ? 16.490 -5.875 11.070 1.00 43.12 140 PRO A C 1
ATOM 1095 O O . PRO A 1 140 ? 15.495 -6.433 10.602 1.00 43.12 140 PRO A O 1
ATOM 1098 N N . THR A 1 141 ? 17.468 -6.560 11.648 1.00 43.31 141 THR A N 1
ATOM 1099 C CA . THR A 1 141 ? 17.220 -7.930 12.080 1.00 43.31 141 THR A CA 1
ATOM 1100 C C . THR A 1 141 ? 16.210 -7.839 13.226 1.00 43.31 141 THR A C 1
ATOM 1102 O O . THR A 1 141 ? 16.248 -6.885 14.001 1.00 43.31 141 THR A O 1
ATOM 1105 N N . ILE A 1 142 ? 15.247 -8.757 13.334 1.00 40.16 142 ILE A N 1
ATOM 1106 C CA . ILE A 1 142 ? 14.286 -8.713 14.456 1.00 40.16 142 ILE A CA 1
ATOM 1107 C C . ILE A 1 142 ? 15.012 -8.788 15.811 1.00 40.16 142 ILE A C 1
ATOM 1109 O O . ILE A 1 142 ? 14.562 -8.204 16.799 1.00 40.16 142 ILE A O 1
ATOM 1113 N N . ASP A 1 143 ? 16.211 -9.371 15.818 1.00 38.88 143 ASP A N 1
ATOM 1114 C CA . ASP A 1 143 ? 17.123 -9.353 16.954 1.00 38.88 143 ASP A CA 1
ATOM 1115 C C . ASP A 1 143 ? 17.570 -7.931 17.344 1.00 38.88 143 ASP A C 1
ATOM 1117 O O . ASP A 1 143 ? 17.704 -7.661 18.533 1.00 38.88 143 ASP A O 1
ATOM 1121 N N . ASP A 1 144 ? 17.711 -6.983 16.409 1.00 41.62 144 ASP A N 1
ATOM 1122 C CA . ASP A 1 144 ? 18.033 -5.584 16.726 1.00 41.62 144 ASP A CA 1
ATOM 1123 C C . ASP A 1 144 ? 16.873 -4.870 17.436 1.00 41.62 144 ASP A C 1
ATOM 1125 O O . ASP A 1 144 ? 17.110 -4.039 18.310 1.00 41.62 144 ASP A O 1
ATOM 1129 N N . PHE A 1 145 ? 15.613 -5.203 17.144 1.00 43.22 145 PHE A N 1
ATOM 1130 C CA . PHE A 1 145 ? 14.470 -4.541 17.785 1.00 43.22 145 PHE A CA 1
ATOM 1131 C C . PHE A 1 145 ? 14.263 -5.006 19.230 1.00 43.22 145 PHE A C 1
ATOM 1133 O O . PHE A 1 145 ? 14.187 -4.171 20.136 1.00 43.22 145 PHE A O 1
ATOM 1140 N N . HIS A 1 146 ? 14.269 -6.317 19.482 1.00 37.72 146 HIS A N 1
ATOM 1141 C CA . HIS A 1 146 ? 14.166 -6.853 20.842 1.00 37.72 146 HIS A CA 1
ATOM 1142 C C . HIS A 1 146 ? 15.445 -6.646 21.663 1.00 37.72 146 HIS A C 1
ATOM 1144 O O . HIS A 1 146 ? 15.353 -6.323 22.850 1.00 37.72 146 HIS A O 1
ATOM 1150 N N . ALA A 1 147 ? 16.638 -6.744 21.061 1.00 34.94 147 ALA A N 1
ATOM 1151 C CA . ALA A 1 147 ? 17.879 -6.448 21.773 1.00 34.94 147 ALA A CA 1
ATOM 1152 C C . ALA A 1 147 ? 18.017 -4.954 22.080 1.00 34.94 147 ALA A C 1
ATOM 1154 O O . ALA A 1 147 ? 18.480 -4.625 23.166 1.00 34.94 147 ALA A O 1
ATOM 1155 N N . MET A 1 148 ? 17.583 -4.030 21.210 1.00 36.44 148 MET A N 1
ATOM 1156 C CA . MET A 1 148 ? 17.585 -2.597 21.538 1.00 36.44 148 MET A CA 1
ATOM 1157 C C . MET A 1 148 ? 16.556 -2.238 22.612 1.00 36.44 148 MET A C 1
ATOM 1159 O O . MET A 1 148 ? 16.840 -1.357 23.421 1.00 36.44 148 MET A O 1
ATOM 1163 N N . GLU A 1 149 ? 15.388 -2.885 22.655 1.00 41.19 149 GLU A N 1
ATOM 1164 C CA . GLU A 1 149 ? 14.396 -2.687 23.721 1.00 41.19 149 GLU A CA 1
ATOM 1165 C C . GLU A 1 149 ? 14.925 -3.230 25.057 1.00 41.19 149 GLU A C 1
ATOM 1167 O O . GLU A 1 149 ? 14.975 -2.491 26.038 1.00 41.19 149 GLU A O 1
ATOM 1172 N N . GLN A 1 150 ? 15.470 -4.453 25.076 1.00 37.91 150 GLN A N 1
ATOM 1173 C CA . GLN A 1 150 ? 16.071 -5.057 26.270 1.00 37.91 150 GLN A CA 1
ATOM 1174 C C . GLN A 1 150 ? 17.355 -4.341 26.724 1.00 37.91 150 GLN A C 1
ATOM 1176 O O . GLN A 1 150 ? 17.566 -4.191 27.925 1.00 37.91 150 GLN A O 1
ATOM 1181 N N . LEU A 1 151 ? 18.192 -3.827 25.812 1.00 35.84 151 LEU A N 1
ATOM 1182 C CA . LEU A 1 151 ? 19.381 -3.023 26.143 1.00 35.84 151 LEU A CA 1
ATOM 1183 C C . LEU A 1 151 ? 19.023 -1.600 26.593 1.00 35.84 151 LEU A C 1
ATOM 1185 O O . LEU A 1 151 ? 19.728 -1.048 27.437 1.00 35.84 151 LEU A O 1
ATOM 1189 N N . LYS A 1 152 ? 17.935 -0.997 26.093 1.00 37.94 152 LYS A N 1
ATOM 1190 C CA . LYS A 1 152 ? 17.417 0.289 26.603 1.00 37.94 152 LYS A CA 1
ATOM 1191 C C . LYS A 1 152 ? 16.770 0.124 27.975 1.00 37.94 152 LYS A C 1
ATOM 1193 O O . LYS A 1 152 ? 16.970 0.982 28.830 1.00 37.94 152 LYS A O 1
ATOM 1198 N N . GLU A 1 153 ? 16.043 -0.965 28.208 1.00 37.28 153 GLU A N 1
ATOM 1199 C CA . GLU A 1 153 ? 15.458 -1.311 29.508 1.00 37.28 153 GLU A CA 1
ATOM 1200 C C . GLU A 1 153 ? 16.554 -1.638 30.536 1.00 37.28 153 GLU A C 1
ATOM 1202 O O . GLU A 1 153 ? 16.580 -1.067 31.626 1.00 37.28 153 GLU A O 1
ATOM 1207 N N . ALA A 1 154 ? 17.529 -2.476 30.164 1.00 37.22 154 ALA A N 1
ATOM 1208 C CA . ALA A 1 154 ? 18.686 -2.806 30.994 1.00 37.22 154 ALA A CA 1
ATOM 1209 C C . ALA A 1 154 ? 19.574 -1.578 31.237 1.00 37.22 154 ALA A C 1
ATOM 1211 O O . ALA A 1 154 ? 19.964 -1.324 32.369 1.00 37.22 154 ALA A O 1
ATOM 1212 N N . GLY A 1 155 ? 19.836 -0.753 30.220 1.00 40.28 155 GLY A N 1
ATOM 1213 C CA . GLY A 1 155 ? 20.574 0.502 30.363 1.00 40.28 155 GLY A CA 1
ATOM 1214 C C . GLY A 1 155 ? 19.873 1.494 31.294 1.00 40.28 155 GLY A C 1
ATOM 1215 O O . GLY A 1 155 ? 20.509 2.011 32.208 1.00 40.28 155 GLY A O 1
ATOM 1216 N N . ARG A 1 156 ? 18.559 1.718 31.136 1.00 44.28 156 ARG A N 1
ATOM 1217 C CA . ARG A 1 156 ? 17.767 2.605 32.012 1.00 44.28 156 ARG A CA 1
ATOM 1218 C C . ARG A 1 156 ? 17.683 2.110 33.455 1.00 44.28 156 ARG A C 1
ATOM 1220 O O . ARG A 1 156 ? 17.679 2.939 34.358 1.00 44.28 156 ARG A O 1
ATOM 1227 N N . ASN A 1 157 ? 17.653 0.795 33.671 1.00 44.06 157 ASN A N 1
ATOM 1228 C CA . ASN A 1 157 ? 17.590 0.208 35.010 1.00 44.06 157 ASN A CA 1
ATOM 1229 C C . ASN A 1 157 ? 18.967 0.097 35.685 1.00 44.06 157 ASN A C 1
ATOM 1231 O O . ASN A 1 157 ? 19.042 0.129 36.908 1.00 44.06 157 ASN A O 1
ATOM 1235 N N . ILE A 1 158 ? 20.058 -0.006 34.918 1.00 41.84 158 ILE A N 1
ATOM 1236 C CA . ILE A 1 158 ? 21.409 -0.241 35.448 1.00 41.84 158 ILE A CA 1
ATOM 1237 C C . ILE A 1 158 ? 22.232 1.064 35.546 1.00 41.84 158 ILE A C 1
ATOM 1239 O O . ILE A 1 158 ? 22.968 1.237 36.515 1.00 41.84 158 ILE A O 1
ATOM 1243 N N . LEU A 1 159 ? 22.086 2.033 34.629 1.00 44.72 159 LEU A N 1
ATOM 1244 C CA . LEU A 1 159 ? 22.839 3.306 34.663 1.00 44.72 159 LEU A CA 1
ATOM 1245 C C . LEU A 1 159 ? 22.633 4.128 35.957 1.00 44.72 159 LEU A C 1
ATOM 1247 O O . LEU A 1 159 ? 23.634 4.586 36.511 1.00 44.72 159 LEU A O 1
ATOM 1251 N N . PRO A 1 160 ? 21.410 4.274 36.511 1.00 44.16 160 PRO A N 1
ATOM 1252 C CA . PRO A 1 160 ? 21.197 4.969 37.784 1.00 44.16 160 PRO A CA 1
ATOM 1253 C C . PRO A 1 160 ? 21.693 4.188 39.010 1.00 44.16 160 PRO A C 1
ATOM 1255 O O . PRO A 1 160 ? 21.836 4.778 40.076 1.00 44.16 160 PRO A O 1
ATOM 1258 N N . LEU A 1 161 ? 21.945 2.878 38.882 1.00 43.88 161 LEU A N 1
ATOM 1259 C CA . LEU A 1 161 ? 22.465 2.025 39.958 1.00 43.88 161 LEU A CA 1
ATOM 1260 C C . LEU A 1 161 ? 23.999 1.959 39.965 1.00 43.88 161 LEU A C 1
ATOM 1262 O O . LEU A 1 161 ? 24.585 1.783 41.029 1.00 43.88 161 LEU A O 1
ATOM 1266 N N . ILE A 1 162 ? 24.658 2.133 38.814 1.00 42.16 162 ILE A N 1
ATOM 1267 C CA . ILE A 1 162 ? 26.128 2.129 38.714 1.00 42.16 162 ILE A CA 1
ATOM 1268 C C . ILE A 1 162 ? 26.720 3.529 38.945 1.00 42.16 162 ILE A C 1
ATOM 1270 O O . ILE A 1 162 ? 27.745 3.641 39.614 1.00 42.16 162 ILE A O 1
ATOM 1274 N N . HIS A 1 163 ? 26.069 4.600 38.471 1.00 45.84 163 HIS A N 1
ATOM 1275 C CA . HIS A 1 163 ? 26.571 5.977 38.627 1.00 45.84 163 HIS A CA 1
ATOM 1276 C C . HIS A 1 163 ? 26.821 6.407 40.096 1.00 45.84 163 HIS A C 1
ATOM 1278 O O . HIS A 1 163 ? 27.790 7.124 40.341 1.00 45.84 163 HIS A O 1
ATOM 1284 N N . PRO A 1 164 ? 26.031 5.978 41.104 1.00 42.19 164 PRO A N 1
ATOM 1285 C CA . PRO A 1 164 ? 26.327 6.281 42.507 1.00 42.19 164 PRO A CA 1
ATOM 1286 C C . PRO A 1 164 ? 27.461 5.427 43.096 1.00 42.19 164 PRO A C 1
ATOM 1288 O O . PRO A 1 164 ? 28.117 5.867 44.035 1.00 42.19 164 PRO A O 1
ATOM 1291 N N . LEU A 1 165 ? 27.698 4.218 42.570 1.00 42.62 165 LEU A N 1
ATOM 1292 C CA . LEU A 1 165 ? 28.661 3.249 43.118 1.00 42.62 165 LEU A CA 1
ATOM 1293 C C . LEU A 1 165 ? 30.095 3.444 42.599 1.00 42.62 165 LEU A C 1
ATOM 1295 O O . LEU A 1 165 ? 31.033 2.982 43.244 1.00 42.62 165 LEU A O 1
ATOM 1299 N N . SER A 1 166 ? 30.284 4.114 41.457 1.00 48.38 166 SER A N 1
ATOM 1300 C CA . SER A 1 166 ? 31.622 4.445 40.943 1.00 48.38 166 SER A CA 1
ATOM 1301 C C . SER A 1 166 ? 32.217 5.720 41.549 1.00 48.38 166 SER A C 1
ATOM 1303 O O . SER A 1 166 ? 33.435 5.859 41.563 1.00 48.38 166 SER A O 1
ATOM 1305 N N . GLU A 1 167 ? 31.389 6.649 42.044 1.00 46.88 167 GLU A N 1
ATOM 1306 C CA . GLU A 1 167 ? 31.845 7.965 42.535 1.00 46.88 167 GLU A CA 1
ATOM 1307 C C . GLU A 1 167 ? 31.689 8.167 44.047 1.00 46.88 167 GLU A C 1
ATOM 1309 O O . GLU A 1 167 ? 32.359 9.021 44.626 1.00 46.88 167 GLU A O 1
ATOM 1314 N N . GLN A 1 168 ? 30.852 7.378 44.721 1.00 51.12 168 GLN A N 1
ATOM 1315 C CA . GLN A 1 168 ? 30.753 7.394 46.177 1.00 51.12 168 GLN A CA 1
ATOM 1316 C C . GLN A 1 168 ? 31.116 6.006 46.680 1.00 51.12 168 GLN A C 1
ATOM 1318 O O . GLN A 1 168 ? 30.516 5.033 46.248 1.00 51.12 168 GLN A O 1
ATOM 1323 N N . ASN A 1 169 ? 32.110 5.912 47.565 1.00 48.59 169 ASN A N 1
ATOM 1324 C CA . ASN A 1 169 ? 32.496 4.690 48.272 1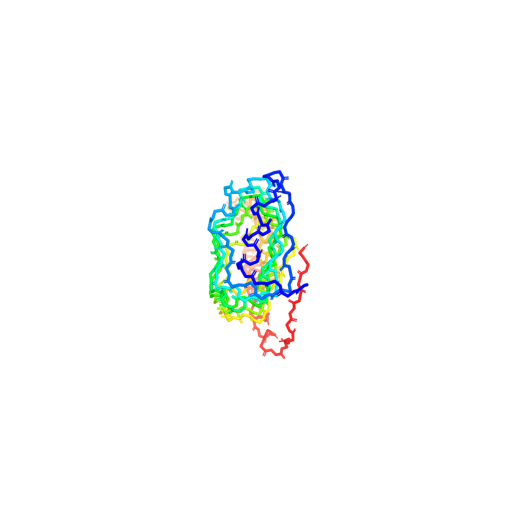.00 48.59 169 ASN A CA 1
ATOM 1325 C C . ASN A 1 169 ? 31.729 4.636 49.608 1.00 48.59 169 ASN A C 1
ATOM 1327 O O . ASN A 1 169 ? 32.271 5.030 50.642 1.00 48.59 169 ASN A O 1
ATOM 1331 N N . PRO A 1 170 ? 30.451 4.217 49.637 1.00 40.69 170 PRO A N 1
ATOM 1332 C CA . PRO A 1 170 ? 29.558 4.476 50.762 1.00 40.69 170 PRO A CA 1
ATOM 1333 C C . PRO A 1 170 ? 29.729 3.415 51.864 1.00 40.69 170 PRO A C 1
ATOM 1335 O O . PRO A 1 170 ? 29.096 3.500 52.911 1.00 40.69 170 PRO A O 1
ATOM 1338 N N . ILE A 1 171 ? 30.570 2.402 51.613 1.00 43.44 171 ILE A N 1
ATOM 1339 C CA . ILE A 1 171 ? 30.777 1.214 52.452 1.00 43.44 171 ILE A CA 1
ATOM 1340 C C . ILE A 1 171 ? 32.255 1.112 52.902 1.00 43.44 171 ILE A C 1
ATOM 1342 O O . ILE A 1 171 ? 32.612 0.219 53.663 1.00 43.44 171 ILE A O 1
ATOM 1346 N N . GLY A 1 172 ? 33.123 2.051 52.497 1.00 44.69 172 GLY A N 1
ATOM 1347 C CA . GLY A 1 172 ? 34.518 2.115 52.953 1.00 44.69 172 GLY A CA 1
ATOM 1348 C C . GLY A 1 172 ? 35.399 0.970 52.440 1.00 44.69 172 GLY A C 1
ATOM 1349 O O . GLY A 1 172 ? 36.240 0.463 53.181 1.00 44.69 172 GLY A O 1
ATOM 1350 N N . LEU A 1 173 ? 35.199 0.539 51.191 1.00 48.25 173 LEU A N 1
ATOM 1351 C CA . LEU A 1 173 ? 36.046 -0.470 50.545 1.00 48.25 173 LEU A CA 1
ATOM 1352 C C . LEU A 1 173 ? 37.417 0.133 50.201 1.00 48.25 173 LEU A C 1
ATOM 1354 O O . LEU A 1 173 ? 37.504 1.310 49.864 1.00 48.25 173 LEU A O 1
ATOM 1358 N N . ASN A 1 174 ? 38.495 -0.647 50.304 1.00 48.47 174 ASN A N 1
ATOM 1359 C CA . ASN A 1 174 ? 39.844 -0.156 50.003 1.00 48.47 174 ASN A CA 1
ATOM 1360 C C . ASN A 1 174 ? 40.103 -0.065 48.483 1.00 48.47 174 ASN A C 1
ATOM 1362 O O . ASN A 1 174 ? 39.434 -0.720 47.680 1.00 48.47 174 ASN A O 1
ATOM 1366 N N . ASP A 1 175 ? 41.081 0.759 48.095 1.00 51.09 175 ASP A N 1
ATOM 1367 C CA . ASP A 1 175 ? 41.321 1.147 46.695 1.00 51.09 175 ASP A CA 1
ATOM 1368 C C . ASP A 1 175 ? 41.622 -0.047 45.771 1.00 51.09 175 ASP A C 1
ATOM 1370 O O . ASP A 1 175 ? 41.216 -0.056 44.607 1.00 51.09 175 ASP A O 1
ATOM 1374 N N . ASP A 1 176 ? 42.243 -1.104 46.302 1.00 43.22 176 ASP A N 1
ATOM 1375 C CA . ASP A 1 176 ? 42.526 -2.336 45.559 1.00 43.22 176 ASP A CA 1
ATOM 1376 C C . ASP A 1 176 ? 41.244 -3.093 45.179 1.00 43.22 176 ASP A C 1
ATOM 1378 O O . ASP A 1 176 ? 41.111 -3.578 44.054 1.00 43.22 176 ASP A O 1
ATOM 1382 N N . VAL A 1 177 ? 40.256 -3.156 46.078 1.00 40.28 177 VAL A N 1
ATOM 1383 C CA . VAL A 1 177 ? 38.961 -3.799 45.800 1.00 40.28 177 VAL A CA 1
ATOM 1384 C C . VAL A 1 177 ? 38.133 -2.951 44.835 1.00 40.28 177 VAL A C 1
ATOM 1386 O O . VAL A 1 177 ? 37.488 -3.498 43.940 1.00 40.28 177 VAL A O 1
ATOM 1389 N N . MET A 1 178 ? 38.204 -1.622 44.945 1.00 45.03 178 MET A N 1
ATOM 1390 C CA . MET A 1 178 ? 37.545 -0.711 44.001 1.00 45.03 178 MET A CA 1
ATOM 1391 C C . MET A 1 178 ? 38.132 -0.825 42.586 1.00 45.03 178 MET A C 1
ATOM 1393 O O . MET A 1 178 ? 37.382 -0.859 41.611 1.00 45.03 178 MET A O 1
ATOM 1397 N N . SER A 1 179 ? 39.454 -0.967 42.467 1.00 48.44 179 SER A N 1
ATOM 1398 C CA . SER A 1 179 ? 40.151 -1.195 41.194 1.00 48.44 179 SER A CA 1
ATOM 1399 C C . SER A 1 179 ? 39.763 -2.531 40.548 1.00 48.44 179 SER A C 1
ATOM 1401 O O . SER A 1 179 ? 39.501 -2.599 39.345 1.00 48.44 179 SER A O 1
ATOM 1403 N N . VAL A 1 180 ? 39.626 -3.593 41.350 1.00 43.75 180 VAL A N 1
ATOM 1404 C CA . VAL A 1 180 ? 39.164 -4.907 40.874 1.00 43.75 180 VAL A CA 1
ATOM 1405 C C . VAL A 1 180 ? 37.715 -4.848 40.388 1.00 43.75 180 VAL A C 1
ATOM 1407 O O . VAL A 1 180 ? 37.404 -5.417 39.345 1.00 43.75 180 VAL A O 1
ATOM 1410 N N . ILE A 1 181 ? 36.834 -4.125 41.084 1.00 41.59 181 ILE A N 1
ATOM 1411 C CA . ILE A 1 181 ? 35.439 -3.940 40.657 1.00 41.59 181 ILE A CA 1
ATOM 1412 C C . ILE A 1 181 ? 35.370 -3.121 39.359 1.00 41.59 181 ILE A C 1
ATOM 1414 O O . ILE A 1 181 ? 34.660 -3.513 38.435 1.00 41.59 181 ILE A O 1
ATOM 1418 N N . ALA A 1 182 ? 36.138 -2.033 39.240 1.00 48.00 182 ALA A N 1
ATOM 1419 C CA . ALA A 1 182 ? 36.198 -1.220 38.022 1.00 48.00 182 ALA A CA 1
ATOM 1420 C C . ALA A 1 182 ? 36.732 -2.015 36.814 1.00 48.00 182 ALA A C 1
ATOM 1422 O O . ALA A 1 182 ? 36.170 -1.948 35.717 1.00 48.00 182 ALA A O 1
ATOM 1423 N N . SER A 1 183 ? 37.767 -2.828 37.029 1.00 51.31 183 SER A N 1
ATOM 1424 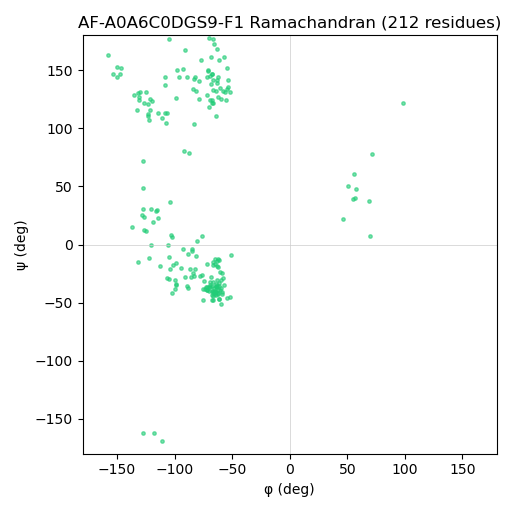C CA . SER A 1 183 ? 38.306 -3.758 36.031 1.00 51.31 183 SER A CA 1
ATOM 1425 C C . SER A 1 183 ? 37.261 -4.794 35.602 1.00 51.31 183 SER A C 1
ATOM 1427 O O . SER A 1 183 ? 36.990 -4.957 34.415 1.00 51.31 183 SER A O 1
ATOM 1429 N N . PHE A 1 184 ? 36.565 -5.406 36.564 1.00 41.91 184 PHE A N 1
ATOM 1430 C CA . PHE A 1 184 ? 35.529 -6.407 36.305 1.00 41.91 184 PHE A CA 1
ATOM 1431 C C . PHE A 1 184 ? 34.326 -5.840 35.531 1.00 41.91 184 PHE A C 1
ATOM 1433 O O . PHE A 1 184 ? 33.746 -6.518 34.679 1.00 41.91 184 PHE A O 1
ATOM 1440 N N . LEU A 1 185 ? 33.956 -4.583 35.791 1.00 45.19 185 LEU A N 1
ATOM 1441 C CA . LEU A 1 185 ? 32.904 -3.875 35.054 1.00 45.19 185 LEU A CA 1
ATOM 1442 C C . LEU A 1 185 ? 33.335 -3.537 33.616 1.00 45.19 185 LEU A C 1
ATOM 1444 O O . LEU A 1 185 ? 32.529 -3.654 32.690 1.00 45.19 185 LEU A O 1
ATOM 1448 N N . THR A 1 186 ? 34.608 -3.195 33.416 1.00 53.47 186 THR A N 1
ATOM 1449 C CA . THR A 1 186 ? 35.188 -2.922 32.090 1.00 53.47 186 THR A CA 1
ATOM 1450 C C . THR A 1 186 ? 35.307 -4.206 31.255 1.00 53.47 186 THR A C 1
ATOM 1452 O O . THR A 1 186 ? 34.949 -4.220 30.076 1.00 53.47 186 THR A O 1
ATOM 1455 N N . ASP A 1 187 ? 35.692 -5.325 31.876 1.00 52.91 187 ASP A N 1
ATOM 1456 C CA . ASP A 1 187 ? 35.740 -6.650 31.239 1.00 52.91 187 ASP A CA 1
ATOM 1457 C C . ASP A 1 187 ? 34.353 -7.139 30.803 1.00 52.91 187 ASP A C 1
ATOM 1459 O O . ASP A 1 187 ? 34.198 -7.730 29.731 1.00 52.91 187 ASP A O 1
ATOM 1463 N N . LYS A 1 188 ? 33.306 -6.848 31.586 1.00 48.94 188 LYS A N 1
ATOM 1464 C CA . LYS A 1 188 ? 31.916 -7.152 31.210 1.00 48.94 188 LYS A CA 1
ATOM 1465 C C . LYS A 1 188 ? 31.460 -6.343 29.991 1.00 48.94 188 LYS A C 1
ATOM 1467 O O . LYS A 1 188 ? 30.782 -6.905 29.131 1.00 48.94 188 LYS A O 1
ATOM 1472 N N . GLN A 1 189 ? 31.870 -5.077 29.866 1.00 51.91 189 GLN A N 1
ATOM 1473 C CA . GLN A 1 189 ? 31.650 -4.282 28.648 1.00 51.91 189 GLN A CA 1
ATOM 1474 C C . GLN A 1 189 ? 32.394 -4.867 27.435 1.00 51.91 189 GLN A C 1
ATOM 1476 O O . GLN A 1 189 ? 31.807 -4.997 26.359 1.00 51.91 189 GLN A O 1
ATOM 1481 N N . GLY A 1 190 ? 33.650 -5.290 27.602 1.00 52.94 190 GLY A N 1
ATOM 1482 C CA . GLY A 1 190 ? 34.434 -5.935 26.540 1.00 52.94 190 GLY A CA 1
ATOM 1483 C C . GLY A 1 190 ? 33.863 -7.284 26.082 1.00 52.94 190 GLY A C 1
ATOM 1484 O O . GLY A 1 190 ? 33.881 -7.603 24.889 1.00 52.94 190 GLY A O 1
ATOM 1485 N N . LEU A 1 191 ? 33.291 -8.063 27.005 1.00 47.97 191 LEU A N 1
ATOM 1486 C CA . LEU A 1 191 ? 32.660 -9.354 26.717 1.00 47.97 191 LEU A CA 1
ATOM 1487 C C . LEU A 1 191 ? 31.393 -9.197 25.859 1.00 47.97 191 LEU A C 1
ATOM 1489 O O . LEU A 1 191 ? 31.218 -9.937 24.890 1.00 47.97 191 LEU A O 1
ATOM 1493 N N . ILE A 1 192 ? 30.565 -8.187 26.154 1.00 48.34 192 ILE A N 1
ATOM 1494 C CA . ILE A 1 192 ? 29.383 -7.830 25.348 1.00 48.34 192 ILE A CA 1
ATOM 1495 C C . ILE A 1 192 ? 29.816 -7.414 23.932 1.00 48.34 192 ILE A C 1
ATOM 1497 O O . ILE A 1 192 ? 29.248 -7.872 22.938 1.00 48.34 192 ILE A O 1
ATOM 1501 N N . GLN A 1 193 ? 30.889 -6.627 23.817 1.00 44.72 193 GLN A N 1
ATOM 1502 C CA . GLN A 1 193 ? 31.429 -6.194 22.525 1.00 44.72 193 GLN A CA 1
ATOM 1503 C C . GLN A 1 193 ? 32.017 -7.353 21.695 1.00 44.72 193 GLN A C 1
ATOM 1505 O O . GLN A 1 193 ? 31.952 -7.352 20.464 1.00 44.72 193 GLN A O 1
ATOM 1510 N N . THR A 1 194 ? 32.571 -8.368 22.358 1.00 46.53 194 THR A N 1
ATOM 1511 C CA . THR A 1 194 ? 33.135 -9.562 21.711 1.00 46.53 194 THR A CA 1
ATOM 1512 C C . THR A 1 194 ? 32.036 -10.503 21.212 1.00 46.53 194 THR A C 1
ATOM 1514 O O . THR A 1 194 ? 32.136 -11.025 20.100 1.00 46.53 194 THR A O 1
ATOM 1517 N N . GLN A 1 195 ? 30.947 -10.655 21.972 1.00 43.28 195 GLN A N 1
ATOM 1518 C CA . GLN A 1 195 ? 29.765 -11.417 21.549 1.00 43.28 195 GLN A CA 1
ATOM 1519 C C . GLN A 1 195 ? 29.072 -10.774 20.331 1.00 43.28 195 GLN A C 1
ATOM 1521 O O . GLN A 1 195 ? 28.696 -11.484 19.398 1.00 43.28 195 GLN A O 1
ATOM 1526 N N . LEU A 1 196 ? 29.033 -9.437 20.256 1.00 39.16 196 LEU A N 1
ATOM 1527 C CA . LEU A 1 196 ? 28.588 -8.683 19.071 1.00 39.16 196 LEU A CA 1
ATOM 1528 C C . LEU A 1 196 ? 29.428 -8.971 17.808 1.00 39.16 196 LEU A C 1
ATOM 1530 O O . LEU A 1 196 ? 28.892 -9.058 16.703 1.00 39.16 196 LEU A O 1
ATOM 1534 N N . ASN A 1 197 ? 30.745 -9.155 17.944 1.00 42.12 197 ASN A N 1
ATOM 1535 C CA . ASN A 1 197 ? 31.627 -9.461 16.809 1.00 42.12 197 ASN A CA 1
ATOM 1536 C C . ASN A 1 197 ? 31.551 -10.935 16.357 1.00 42.12 197 ASN A C 1
ATOM 1538 O O . ASN A 1 197 ? 31.774 -11.231 15.182 1.00 42.12 197 ASN A O 1
ATOM 1542 N N . GLN A 1 198 ? 31.201 -11.860 17.255 1.00 38.94 198 GLN A N 1
ATOM 1543 C CA . GLN A 1 198 ? 30.972 -13.267 16.905 1.00 38.94 198 GLN A CA 1
ATOM 1544 C C . GLN A 1 198 ? 29.648 -13.464 16.145 1.00 38.94 198 GLN A C 1
ATOM 1546 O O . GLN A 1 198 ? 29.628 -14.189 15.151 1.00 38.94 198 GLN A O 1
ATOM 1551 N N . LEU A 1 199 ? 28.584 -12.738 16.512 1.00 37.44 199 LEU A N 1
ATOM 1552 C CA . LEU A 1 199 ? 27.316 -12.707 15.764 1.00 37.44 199 LEU A CA 1
ATOM 1553 C C . LEU A 1 199 ? 27.495 -12.191 14.325 1.00 37.44 199 LEU A C 1
ATOM 1555 O O . LEU A 1 199 ? 26.962 -12.783 13.388 1.00 37.44 199 LEU A O 1
ATOM 1559 N N . LYS A 1 200 ? 28.354 -11.180 14.126 1.00 34.25 200 LYS A N 1
ATOM 1560 C CA . LYS A 1 200 ? 28.761 -10.690 12.792 1.00 34.25 200 LYS A CA 1
ATOM 1561 C C . LYS A 1 200 ? 29.399 -11.753 11.894 1.00 34.25 200 LYS A C 1
ATOM 1563 O O . LYS A 1 200 ? 29.323 -11.637 10.676 1.00 34.25 200 LYS A O 1
ATOM 1568 N N . THR A 1 201 ? 30.054 -12.760 12.470 1.00 33.88 201 THR A N 1
ATOM 1569 C CA . THR A 1 201 ? 30.795 -13.773 11.700 1.00 33.88 201 THR A CA 1
ATOM 1570 C C . THR A 1 201 ? 29.896 -14.954 11.323 1.00 33.88 201 THR A C 1
ATOM 1572 O O . THR A 1 201 ? 29.989 -15.467 10.212 1.00 33.88 201 THR A O 1
ATOM 1575 N N . SER A 1 202 ? 28.959 -15.335 12.198 1.00 32.88 202 SER A N 1
ATOM 1576 C CA . SER A 1 202 ? 27.989 -16.412 11.938 1.00 32.88 202 SER A CA 1
ATOM 1577 C C . SER A 1 202 ? 26.968 -16.058 10.842 1.00 32.88 202 SER A C 1
ATOM 1579 O O . SER A 1 202 ? 26.527 -16.942 10.108 1.00 32.88 202 SER A O 1
ATOM 1581 N N . TYR A 1 203 ? 26.674 -14.764 10.666 1.00 31.50 203 TYR A N 1
ATOM 1582 C CA . TYR A 1 203 ? 25.770 -14.192 9.653 1.00 31.50 203 TYR A CA 1
ATOM 1583 C C . TYR A 1 203 ? 26.247 -14.370 8.193 1.00 31.50 203 TYR A C 1
ATOM 1585 O O . TYR A 1 203 ? 25.466 -14.235 7.258 1.00 31.50 203 TYR A O 1
ATOM 1593 N N . LEU A 1 204 ? 27.527 -14.691 7.968 1.00 30.62 204 LEU A N 1
ATOM 1594 C CA . LEU A 1 204 ? 28.100 -14.857 6.623 1.00 30.62 204 LEU A CA 1
ATOM 1595 C C . LEU A 1 204 ? 27.904 -16.261 6.027 1.00 30.62 204 LEU A C 1
ATOM 1597 O O . LEU A 1 204 ? 28.262 -16.479 4.871 1.00 30.62 204 LEU A O 1
ATOM 1601 N N . THR A 1 205 ? 27.360 -17.216 6.789 1.00 31.08 205 THR A N 1
ATOM 1602 C CA . THR A 1 205 ? 27.473 -18.645 6.437 1.00 31.08 205 THR A CA 1
ATOM 1603 C C . THR A 1 205 ? 26.149 -19.392 6.276 1.00 31.08 205 THR A C 1
ATOM 1605 O O . THR A 1 205 ? 26.165 -20.508 5.765 1.00 31.08 205 THR A O 1
ATOM 1608 N N . LEU A 1 206 ? 25.006 -18.823 6.667 1.00 33.09 206 LEU A N 1
ATOM 1609 C CA . LEU A 1 206 ? 23.710 -19.512 6.651 1.00 33.09 206 LEU A CA 1
ATOM 1610 C C . LEU A 1 206 ? 22.557 -18.542 6.341 1.00 33.09 206 LEU A C 1
ATOM 1612 O O . LEU A 1 206 ? 22.621 -17.391 6.756 1.00 33.09 206 LEU A O 1
ATOM 1616 N N . CYS A 1 207 ? 21.482 -19.081 5.744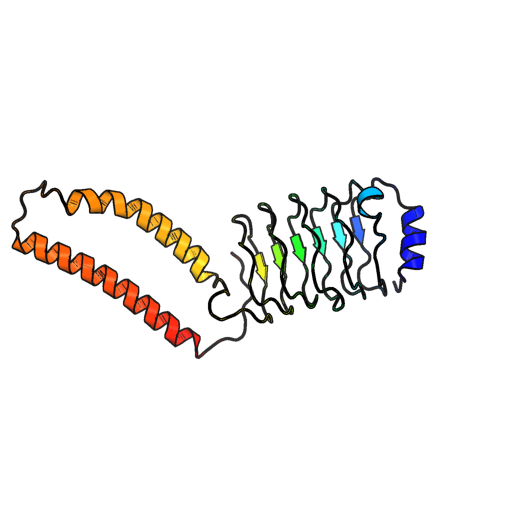 1.00 30.77 207 CYS A N 1
ATOM 1617 C CA . CYS A 1 207 ? 20.122 -18.520 5.545 1.00 30.77 207 CYS A CA 1
ATOM 1618 C C . CYS A 1 207 ? 19.887 -17.897 4.142 1.00 30.77 207 CYS A C 1
ATOM 1620 O O . CYS A 1 207 ? 20.609 -17.002 3.732 1.00 30.77 207 CYS A O 1
ATOM 1622 N N . GLY A 1 208 ? 18.921 -18.307 3.304 1.00 34.06 208 GLY A N 1
ATOM 1623 C CA . GLY A 1 208 ? 17.686 -19.058 3.573 1.00 34.06 208 GLY A CA 1
ATOM 1624 C C . GLY A 1 208 ? 16.684 -18.166 4.312 1.00 34.06 208 GLY A C 1
ATOM 1625 O O . GLY A 1 208 ? 16.630 -18.237 5.530 1.00 34.06 208 GLY A O 1
ATOM 1626 N N . TYR A 1 209 ? 16.013 -17.271 3.583 1.00 37.06 209 TYR A N 1
ATOM 1627 C CA . TYR A 1 209 ? 15.416 -16.006 4.056 1.00 37.06 209 TYR A CA 1
ATOM 1628 C C . TYR A 1 209 ? 14.160 -16.137 4.968 1.00 37.06 209 TYR A C 1
ATOM 1630 O O . TYR A 1 209 ? 13.425 -17.114 4.794 1.00 37.06 209 TYR A O 1
ATOM 1638 N N . PRO A 1 210 ? 13.907 -15.206 5.926 1.00 44.56 210 PRO A N 1
ATOM 1639 C CA . PRO A 1 210 ? 12.956 -15.398 7.029 1.00 44.56 210 PRO A CA 1
ATOM 1640 C C . PRO A 1 210 ? 11.637 -14.590 6.951 1.00 44.56 210 PRO A C 1
ATOM 1642 O O . PRO A 1 210 ? 11.635 -13.378 6.784 1.00 44.56 210 PRO A O 1
ATOM 1645 N N . ARG A 1 211 ? 10.519 -15.255 7.281 1.00 38.72 211 ARG A N 1
ATOM 1646 C CA . ARG A 1 211 ? 9.276 -14.647 7.806 1.00 38.72 211 ARG A CA 1
ATOM 1647 C C . ARG A 1 211 ? 9.449 -14.410 9.310 1.00 38.72 211 ARG A C 1
ATOM 1649 O O . ARG A 1 211 ? 9.855 -15.353 9.990 1.00 38.72 211 ARG A O 1
ATOM 1656 N N . ILE A 1 212 ? 9.118 -13.224 9.837 1.00 45.00 212 ILE A N 1
ATOM 1657 C CA . ILE A 1 212 ? 9.160 -12.973 11.287 1.00 45.00 212 ILE A CA 1
ATOM 1658 C C . ILE A 1 212 ? 7.820 -12.451 11.832 1.00 45.00 212 ILE A C 1
ATOM 1660 O O . ILE A 1 212 ? 7.229 -11.523 11.286 1.00 45.00 212 ILE A O 1
ATOM 1664 N N . GLU A 1 213 ? 7.368 -13.075 12.919 1.00 33.44 213 GLU A N 1
ATOM 1665 C CA . GLU A 1 213 ? 6.282 -12.628 13.801 1.00 33.44 213 GLU A CA 1
ATOM 1666 C C . GLU A 1 213 ? 6.950 -11.941 15.014 1.00 33.44 213 GLU A C 1
ATOM 1668 O O . GLU A 1 213 ? 7.887 -12.523 15.573 1.00 33.44 213 GLU A O 1
ATOM 1673 N N . ILE A 1 214 ? 6.568 -10.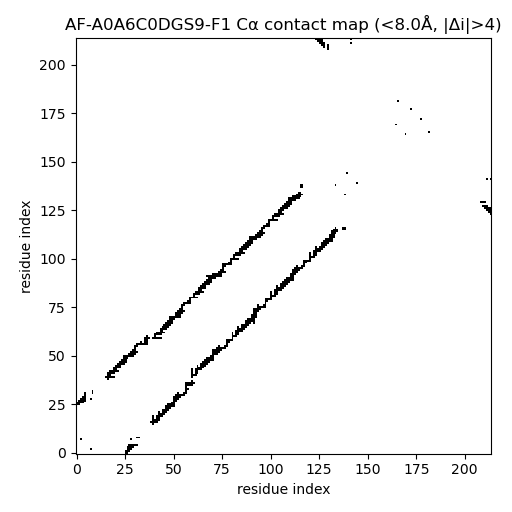694 15.337 1.00 38.88 214 ILE A N 1
ATOM 1674 C CA . ILE A 1 214 ? 7.184 -9.840 16.383 1.00 38.88 214 ILE A CA 1
ATOM 1675 C C . ILE A 1 214 ? 6.521 -10.082 17.743 1.00 38.88 214 ILE A C 1
ATOM 1677 O O . ILE A 1 214 ? 5.281 -10.234 17.790 1.00 38.88 214 ILE A O 1
#

Organism: NCBI:txid1070528

Sequence (214 aa):
MNLTSDELCTILDYMPDTLVELNIFNNRITYLPLSLCSMFPFLQILDCGQNKLTELPILPKTLIHLRCFGNVGITKLPELPSTLAVLDCWLCNLTVLPPLPEGLLELDCAHNKLTVLPTIPKSLEIITYDYNSLGFLNSPTIDDFHAMEQLKEAGRNILPLIHPLSEQNPIGLNDDVMSVIASFLTDKQGLIQTQLNQLKTSYLTLCGYPRIEI

Secondary structure (DSSP, 8-state):
----HHHHHHHHTTS-TT--EEE--SS------TTHHHH-TT--EEE--SS--S---PPPTT--EEE-TT-TT-----PPPTT--EEE-TTS--S-PPPPPTT--EEE--SS--SSPPPPPTT--EEE--SS---TTS---HHHHHHHHHHHHHHHHHHHHHHHHHH--TT---HHHHHHHHHHHHHHHHHHHHHHHHHHHHTTS------EE-

Radius of gyration: 25.1 Å; Cα contacts (8 Å, |Δi|>4): 381; chains: 1; bounding box: 66×31×71 Å